Protein AF-G2G3V0-F1 (afdb_monomer_lite)

Radius of gyration: 20.92 Å; chains: 1; bounding box: 56×40×57 Å

Organism: NCBI:txid700597

Foldseek 3Di:
DDPPPPLPPDDDAFAKWWKFKAFPDDPDDDDDPDATAIEIETDHPPDDDDDDPRTLDIWMETEAPDDDPPPVRVVVSLVRLLATQEYEYEDDDPDDFVVVQLCSVASSQHDHHQKYWYQDDQFKIWMWGWDQFPPRRTALKTKIKMKGWPDGNPPNSCPRVQVSSSQSVVVVVVCVVPVDPLPPQDDPPDPDPVVSVVSNVVSVVSVVVVVVPDDRPPDDHDDDDQWYWYAYPNDIIIMGIGPIDIDGRDRPDPDPPPPD

Structure (mmCIF, N/CA/C/O backbone):
data_AF-G2G3V0-F1
#
_entry.id   AF-G2G3V0-F1
#
loop_
_atom_site.group_PDB
_atom_site.id
_atom_site.type_symbol
_atom_site.label_atom_id
_atom_site.label_alt_id
_atom_site.label_comp_id
_atom_site.label_asym_id
_atom_site.label_entity_id
_atom_site.label_seq_id
_atom_site.pdbx_PDB_ins_code
_atom_site.Cartn_x
_atom_site.Cartn_y
_atom_site.Cartn_z
_atom_site.occupancy
_atom_site.B_iso_or_equiv
_atom_site.auth_seq_id
_atom_site.auth_comp_id
_atom_site.auth_asym_id
_atom_site.auth_atom_id
_atom_site.pdbx_PDB_model_num
ATOM 1 N N . MET A 1 1 ? -26.927 2.015 21.322 1.00 32.34 1 MET A N 1
ATOM 2 C CA . MET A 1 1 ? -25.581 1.609 20.869 1.00 32.34 1 MET A CA 1
ATOM 3 C C . MET A 1 1 ? -25.216 2.503 19.703 1.00 32.34 1 MET A C 1
ATOM 5 O O . MET A 1 1 ? -25.631 2.244 18.586 1.00 32.34 1 MET A O 1
ATOM 9 N N . GLN A 1 2 ? -24.560 3.618 20.008 1.00 29.58 2 GLN A N 1
ATOM 10 C CA . GLN A 1 2 ? -23.976 4.547 19.048 1.00 29.58 2 GLN A CA 1
ATOM 11 C C . GLN A 1 2 ? -22.465 4.417 19.231 1.00 29.58 2 GLN A C 1
ATOM 13 O O . GLN A 1 2 ? -21.949 4.790 20.279 1.00 29.58 2 GLN A O 1
ATOM 18 N N . LEU A 1 3 ? -21.793 3.821 18.252 1.00 29.11 3 LEU A N 1
ATOM 19 C CA . LEU A 1 3 ? -20.331 3.729 18.167 1.00 29.11 3 LEU A CA 1
ATOM 20 C C . LEU A 1 3 ? -19.850 4.086 16.745 1.00 29.11 3 LEU A C 1
ATOM 22 O O . LEU A 1 3 ? -18.745 3.741 16.356 1.00 29.11 3 LEU A O 1
ATOM 26 N N . GLU A 1 4 ? -20.677 4.795 15.968 1.00 31.27 4 GLU A N 1
ATOM 27 C CA . GLU A 1 4 ? -20.418 5.115 14.552 1.00 31.27 4 GLU A CA 1
ATOM 28 C C . GLU A 1 4 ? -19.947 6.559 14.293 1.00 31.27 4 GLU A C 1
ATOM 30 O O . GLU A 1 4 ? -19.892 6.975 13.141 1.00 31.27 4 GLU A O 1
ATOM 35 N N . GLN A 1 5 ? -19.611 7.366 15.309 1.00 34.66 5 GLN A N 1
ATOM 36 C CA . GLN A 1 5 ? -19.412 8.812 15.077 1.00 34.66 5 GLN A CA 1
ATOM 37 C C . GLN A 1 5 ? -18.167 9.486 15.663 1.00 34.66 5 GLN A C 1
ATOM 39 O O . GLN A 1 5 ? -18.088 10.710 15.603 1.00 34.66 5 GLN A O 1
ATOM 44 N N . GLN A 1 6 ? -17.164 8.766 16.175 1.00 30.66 6 GLN A N 1
ATOM 45 C CA . GLN A 1 6 ? -15.986 9.439 16.755 1.00 30.66 6 GLN A CA 1
ATOM 46 C C . GLN A 1 6 ? -14.633 8.801 16.418 1.00 30.66 6 GLN A C 1
ATOM 48 O O . GLN A 1 6 ? -13.837 8.527 17.304 1.00 30.66 6 GLN A O 1
ATOM 53 N N . SER A 1 7 ? -14.327 8.680 15.127 1.00 36.22 7 SER A N 1
ATOM 54 C CA . SER A 1 7 ? -12.948 8.841 14.641 1.00 36.22 7 SER A CA 1
ATOM 55 C C . SER A 1 7 ? -12.961 9.843 13.482 1.00 36.22 7 SER A C 1
ATOM 57 O O . SER A 1 7 ? -13.327 9.561 12.342 1.00 36.22 7 SER A O 1
ATOM 59 N N . GLY A 1 8 ? -12.712 11.104 13.834 1.00 37.19 8 GLY A N 1
ATOM 60 C CA . GLY A 1 8 ? -12.742 12.235 12.913 1.00 37.19 8 GLY A CA 1
ATOM 61 C C . GLY A 1 8 ? -11.584 12.186 11.915 1.00 37.19 8 GLY A C 1
ATOM 62 O O . GLY A 1 8 ? -10.471 11.835 12.286 1.00 37.19 8 GLY A O 1
ATOM 63 N N . ARG A 1 9 ? -11.870 12.629 10.679 1.00 49.06 9 ARG A N 1
ATOM 64 C CA . ARG A 1 9 ? -11.033 12.674 9.449 1.00 49.06 9 ARG A CA 1
ATOM 65 C C . ARG A 1 9 ? -11.172 11.502 8.473 1.00 49.06 9 ARG A C 1
ATOM 67 O O . ARG A 1 9 ? -10.426 11.418 7.504 1.00 49.06 9 ARG A O 1
ATOM 74 N N . LEU A 1 10 ? -12.170 10.646 8.660 1.00 46.47 10 LEU A N 1
ATOM 75 C CA . LEU A 1 10 ? -12.417 9.527 7.757 1.00 46.47 10 LEU A CA 1
ATOM 76 C C . LEU A 1 10 ? -13.130 9.968 6.473 1.00 46.47 10 LEU A C 1
ATOM 78 O O . LEU A 1 10 ? -14.211 10.553 6.511 1.00 46.47 10 LEU A O 1
ATOM 82 N N . TRP A 1 11 ? -12.509 9.636 5.343 1.00 53.09 11 TRP A N 1
ATOM 83 C CA . TRP A 1 11 ? -13.065 9.575 3.994 1.00 53.09 11 TRP A CA 1
ATOM 84 C C . TRP A 1 11 ? -14.559 9.205 4.010 1.00 53.09 11 TRP A C 1
ATOM 86 O O . TRP A 1 11 ? -14.928 8.049 4.224 1.00 53.09 11 TRP A O 1
ATOM 96 N N . GLY A 1 12 ? -15.421 10.206 3.822 1.00 40.22 12 GLY A N 1
ATOM 97 C CA . GLY A 1 12 ? -16.856 10.027 3.635 1.00 40.22 12 GLY A CA 1
ATOM 98 C C . GLY A 1 12 ? -17.163 9.823 2.152 1.00 40.22 12 GLY A C 1
ATOM 99 O O . GLY A 1 12 ? -17.009 10.748 1.361 1.00 40.22 12 GLY A O 1
ATOM 100 N N . GLY A 1 13 ? -17.618 8.626 1.777 1.00 48.59 13 GLY A N 1
ATOM 101 C CA . GLY A 1 13 ? -17.910 8.244 0.388 1.00 48.59 13 GLY A CA 1
ATOM 102 C C . GLY A 1 13 ? -16.741 7.534 -0.304 1.00 48.59 13 GLY A C 1
ATOM 103 O O . GLY A 1 13 ? -15.605 7.626 0.148 1.00 48.59 13 GLY A O 1
ATOM 104 N N . GLY A 1 14 ? -17.017 6.799 -1.387 1.00 53.88 14 GLY A N 1
ATOM 105 C CA . GLY A 1 14 ? -16.006 6.093 -2.189 1.00 53.88 14 GLY A CA 1
ATOM 106 C C . GLY A 1 14 ? -15.068 7.062 -2.909 1.00 53.88 14 GLY A C 1
ATOM 107 O O . GLY A 1 14 ? -15.214 7.298 -4.107 1.00 53.88 14 GLY A O 1
ATOM 108 N N . VAL A 1 15 ? -14.172 7.695 -2.159 1.00 67.81 15 VAL A N 1
ATOM 109 C CA . VAL A 1 15 ? -13.323 8.784 -2.632 1.00 67.81 15 VAL A CA 1
ATOM 110 C C . VAL A 1 15 ? -11.946 8.208 -2.987 1.00 67.81 15 VAL A C 1
ATOM 112 O O . VAL A 1 15 ? -11.407 7.336 -2.301 1.00 67.81 15 VAL A O 1
ATOM 115 N N . ALA A 1 16 ? -11.388 8.693 -4.095 1.00 72.25 16 ALA A N 1
ATOM 116 C CA . ALA A 1 16 ? -10.001 8.472 -4.482 1.00 72.25 16 ALA A CA 1
ATOM 117 C C . ALA A 1 16 ? -9.149 9.663 -4.031 1.00 72.25 16 ALA A C 1
ATOM 119 O O . ALA A 1 16 ? -9.563 10.809 -4.180 1.00 72.25 16 ALA A O 1
ATOM 120 N N . ALA A 1 17 ? -7.976 9.386 -3.475 1.00 76.81 17 ALA A N 1
ATOM 121 C CA . ALA A 1 17 ? -6.967 10.368 -3.109 1.00 76.81 17 ALA A CA 1
ATOM 122 C C . ALA A 1 17 ? -5.829 10.304 -4.103 1.00 76.81 17 ALA A C 1
ATOM 124 O O . ALA A 1 17 ? -5.405 9.205 -4.467 1.00 76.81 17 ALA A O 1
ATOM 125 N N . ARG A 1 18 ? -5.227 11.448 -4.410 1.00 78.75 18 ARG A N 1
ATOM 126 C CA . ARG A 1 18 ? -3.811 11.418 -4.752 1.00 78.75 18 ARG A CA 1
ATOM 127 C C . ARG A 1 18 ? -2.989 11.455 -3.473 1.00 78.75 18 ARG A C 1
ATOM 129 O O . ARG A 1 18 ? -3.250 12.273 -2.594 1.00 78.75 18 ARG A O 1
ATOM 136 N N . ILE A 1 19 ? -2.019 10.555 -3.385 1.00 82.62 19 ILE A N 1
ATOM 137 C CA . ILE A 1 19 ? -1.048 10.492 -2.306 1.00 82.62 19 ILE A CA 1
ATOM 138 C C . ILE A 1 19 ? 0.318 10.863 -2.863 1.00 82.62 19 ILE A C 1
ATOM 140 O O . ILE A 1 19 ? 0.828 10.221 -3.786 1.00 82.62 19 ILE A O 1
ATOM 144 N N . ASP A 1 20 ? 0.898 11.886 -2.254 1.00 83.44 20 ASP A N 1
ATOM 145 C CA . ASP A 1 20 ? 2.242 12.354 -2.535 1.00 83.44 20 ASP A CA 1
ATOM 146 C C . ASP A 1 20 ? 3.149 11.829 -1.411 1.00 83.44 20 ASP A C 1
ATOM 148 O O . ASP A 1 20 ? 2.898 12.076 -0.228 1.00 83.44 20 ASP A O 1
ATOM 152 N N . ALA A 1 21 ? 4.169 11.045 -1.771 1.00 85.19 21 ALA A N 1
ATOM 153 C CA . ALA A 1 21 ? 5.081 10.420 -0.815 1.00 85.19 21 ALA A CA 1
ATOM 154 C C . ALA A 1 21 ? 6.462 11.085 -0.831 1.00 85.19 21 ALA A C 1
ATOM 156 O O . ALA A 1 21 ? 7.115 11.174 -1.876 1.00 85.19 21 ALA A O 1
ATOM 157 N N . ARG A 1 22 ? 6.938 11.486 0.351 1.00 85.44 22 ARG A N 1
ATOM 158 C CA . ARG A 1 22 ? 8.284 12.037 0.567 1.00 85.44 22 ARG A CA 1
ATOM 159 C C . ARG A 1 22 ? 9.022 11.237 1.633 1.00 85.44 22 ARG A C 1
ATOM 161 O O . ARG A 1 22 ? 8.441 10.905 2.663 1.00 85.44 22 ARG A O 1
ATOM 168 N N . ILE A 1 23 ? 10.307 10.961 1.420 1.00 82.12 23 ILE A N 1
ATOM 169 C CA . ILE A 1 23 ? 11.170 10.414 2.473 1.00 82.12 23 ILE A CA 1
ATOM 170 C C . ILE A 1 23 ? 11.633 11.573 3.342 1.00 82.12 23 ILE A C 1
ATOM 172 O O . ILE A 1 23 ? 12.235 12.525 2.852 1.00 82.12 23 ILE A O 1
ATOM 176 N N . THR A 1 24 ? 11.351 11.495 4.638 1.00 75.81 24 THR A N 1
ATOM 177 C CA . THR A 1 24 ? 11.781 12.506 5.617 1.00 75.81 24 THR A CA 1
ATOM 178 C C . THR A 1 24 ? 13.048 12.103 6.361 1.00 75.81 24 THR A C 1
ATOM 180 O O . THR A 1 24 ? 13.682 12.940 6.995 1.00 75.81 24 THR A O 1
ATOM 183 N N . ALA A 1 25 ? 13.418 10.826 6.290 1.00 69.12 25 ALA A N 1
ATOM 184 C CA . ALA A 1 25 ? 14.690 10.302 6.763 1.00 69.12 25 ALA A CA 1
ATOM 185 C C . ALA A 1 25 ? 15.102 9.141 5.849 1.00 69.12 25 ALA A C 1
ATOM 187 O O . ALA A 1 25 ? 14.470 8.081 5.876 1.00 69.12 25 ALA A O 1
ATOM 188 N N . ASP A 1 26 ? 16.117 9.368 5.008 1.00 64.81 26 ASP A N 1
ATOM 189 C CA . ASP A 1 26 ? 16.767 8.302 4.242 1.00 64.81 26 ASP A CA 1
ATOM 190 C C . ASP A 1 26 ? 17.839 7.674 5.144 1.00 64.81 26 ASP A C 1
ATOM 192 O O . ASP A 1 26 ? 18.684 8.410 5.663 1.00 64.81 26 ASP A O 1
ATOM 196 N N . PRO A 1 27 ? 17.829 6.350 5.365 1.00 58.00 27 PRO A N 1
ATOM 197 C CA . PRO A 1 27 ? 18.854 5.669 6.157 1.00 58.00 27 PRO A CA 1
ATOM 198 C C . PRO A 1 27 ? 20.290 5.793 5.599 1.00 58.00 27 PRO A C 1
ATOM 200 O O . PRO A 1 27 ? 21.234 5.380 6.269 1.00 58.00 27 PRO A O 1
ATOM 203 N N . GLY A 1 28 ? 20.496 6.373 4.411 1.00 57.97 28 GLY A N 1
ATOM 204 C CA . GLY A 1 28 ? 21.828 6.569 3.834 1.00 57.97 28 GLY A CA 1
ATOM 205 C C . GLY A 1 28 ? 22.404 5.290 3.213 1.00 57.97 28 GLY A C 1
ATOM 206 O O . GLY A 1 28 ? 21.663 4.397 2.778 1.00 57.97 28 GLY A O 1
ATOM 207 N N . ASP A 1 29 ? 23.733 5.219 3.079 1.00 44.69 29 ASP A N 1
ATOM 208 C CA . ASP A 1 29 ? 24.416 4.078 2.462 1.00 44.69 29 ASP A CA 1
ATOM 209 C C . ASP A 1 29 ? 24.619 2.897 3.431 1.00 44.69 29 ASP A C 1
ATOM 211 O O . ASP A 1 29 ? 25.288 2.989 4.454 1.00 44.69 29 ASP A O 1
ATOM 215 N N . ALA A 1 30 ? 24.024 1.774 3.021 1.00 42.78 30 ALA A N 1
ATOM 216 C CA . ALA A 1 30 ? 24.383 0.362 3.194 1.00 42.78 30 ALA A CA 1
ATOM 217 C C . ALA A 1 30 ? 24.645 -0.273 4.578 1.00 42.78 30 ALA A C 1
ATOM 219 O O . ALA A 1 30 ? 24.584 -1.498 4.623 1.00 42.78 30 ALA A O 1
ATOM 220 N N . GLU A 1 31 ? 24.872 0.448 5.678 1.00 39.72 31 GLU A N 1
ATOM 221 C CA . GLU A 1 31 ? 25.226 -0.212 6.958 1.00 39.72 31 GLU A CA 1
ATOM 222 C C . GLU A 1 31 ? 24.163 -0.161 8.057 1.00 39.72 31 GLU A C 1
ATOM 224 O O . GLU A 1 31 ? 24.264 -0.904 9.031 1.00 39.72 31 GLU A O 1
ATOM 229 N N . THR A 1 32 ? 23.106 0.641 7.907 1.00 41.44 32 THR A N 1
ATOM 230 C CA . THR A 1 32 ? 21.970 0.570 8.833 1.00 41.44 32 THR A CA 1
ATOM 231 C C . THR A 1 32 ? 20.774 -0.077 8.148 1.00 41.44 32 THR A C 1
ATOM 233 O O . THR A 1 32 ? 20.263 0.421 7.149 1.00 41.44 32 THR A O 1
ATOM 236 N N . GLU A 1 33 ? 20.301 -1.190 8.709 1.00 50.38 33 GLU A N 1
ATOM 237 C CA . GLU A 1 33 ? 19.050 -1.890 8.357 1.00 50.38 33 GLU A CA 1
ATOM 238 C C . GLU A 1 33 ? 17.784 -1.048 8.643 1.00 50.38 33 GLU A C 1
ATOM 240 O O . GLU A 1 33 ? 16.679 -1.569 8.784 1.00 50.38 33 GLU A O 1
ATOM 245 N N . SER A 1 34 ? 17.926 0.269 8.771 1.00 59.91 34 SER A N 1
ATOM 246 C CA . SER A 1 34 ? 16.846 1.175 9.125 1.00 59.91 34 SER A CA 1
ATOM 247 C C . SER A 1 34 ? 15.936 1.376 7.917 1.00 59.91 34 SER A C 1
ATOM 249 O O . SER A 1 34 ? 16.383 1.790 6.850 1.00 59.91 34 SER A O 1
ATOM 251 N N . ALA A 1 35 ? 14.645 1.093 8.067 1.00 71.50 35 ALA A N 1
ATOM 252 C CA . ALA A 1 35 ? 13.664 1.364 7.024 1.00 71.50 35 ALA A CA 1
ATOM 253 C C . ALA A 1 35 ? 13.455 2.884 6.831 1.00 71.50 35 ALA A C 1
ATOM 255 O O . ALA A 1 35 ? 13.553 3.641 7.802 1.00 71.50 35 ALA A O 1
ATOM 256 N N . PRO A 1 36 ? 13.151 3.355 5.605 1.00 81.88 36 PRO A N 1
ATOM 257 C CA . PRO A 1 36 ? 12.831 4.762 5.365 1.00 81.88 36 PRO A CA 1
ATOM 258 C C . PRO A 1 36 ? 11.562 5.201 6.110 1.00 81.88 36 PRO A C 1
ATOM 260 O O . PRO A 1 36 ? 10.615 4.427 6.270 1.00 81.88 36 PRO A O 1
ATOM 263 N N . VAL A 1 37 ? 11.529 6.476 6.508 1.00 84.69 37 VAL A N 1
ATOM 264 C CA . VAL A 1 37 ? 10.324 7.130 7.047 1.00 84.69 37 VAL A CA 1
ATOM 265 C C . VAL A 1 37 ? 9.636 7.903 5.929 1.00 84.69 37 VAL A C 1
ATOM 267 O O . VAL A 1 37 ? 10.269 8.747 5.288 1.00 84.69 37 VAL A O 1
ATOM 270 N N . PHE A 1 38 ? 8.345 7.642 5.720 1.00 87.06 38 PHE A N 1
ATOM 271 C CA . PHE A 1 38 ? 7.561 8.283 4.667 1.00 87.06 38 PHE A CA 1
ATOM 272 C C . PHE A 1 38 ? 6.566 9.280 5.244 1.00 87.06 38 PHE A C 1
ATOM 274 O O . PHE A 1 38 ? 5.730 8.927 6.071 1.00 87.06 38 PHE A O 1
ATOM 281 N N . HIS A 1 39 ? 6.605 10.511 4.748 1.00 88.69 39 HIS A N 1
ATOM 282 C CA . HIS A 1 39 ? 5.513 11.461 4.888 1.00 88.69 39 HIS A CA 1
ATOM 283 C C . HIS A 1 39 ? 4.576 11.311 3.694 1.00 88.69 39 HIS A C 1
ATOM 285 O O . HIS A 1 39 ? 5.002 11.486 2.549 1.00 88.69 39 HIS A O 1
ATOM 291 N N . LEU A 1 40 ? 3.320 10.968 3.973 1.00 88.06 40 LEU A N 1
ATOM 292 C CA . LEU A 1 40 ? 2.264 10.892 2.972 1.00 88.06 40 LEU A CA 1
ATOM 293 C C . LEU A 1 40 ? 1.366 12.118 3.104 1.00 88.06 40 LEU A C 1
ATOM 295 O O . LEU A 1 40 ? 0.883 12.439 4.188 1.00 88.06 40 LEU A O 1
ATOM 299 N N . SER A 1 41 ? 1.162 12.814 1.992 1.00 83.31 41 SER A N 1
ATOM 300 C CA . SER A 1 41 ? 0.261 13.961 1.893 1.00 83.31 41 SER A CA 1
ATOM 301 C C . SER A 1 41 ? -0.909 13.620 0.977 1.00 83.31 41 SER A C 1
ATOM 303 O O . SER A 1 41 ? -0.720 13.063 -0.106 1.00 83.31 41 SER A O 1
ATOM 305 N N . ARG A 1 42 ? -2.129 13.924 1.430 1.00 82.69 42 ARG A N 1
ATOM 306 C CA . ARG A 1 42 ? -3.367 13.674 0.684 1.00 82.69 42 ARG A CA 1
ATOM 307 C C . ARG A 1 42 ? -3.744 14.892 -0.154 1.00 82.69 42 ARG A C 1
ATOM 309 O O . ARG A 1 42 ? -3.734 16.018 0.339 1.00 82.69 42 ARG A O 1
ATOM 316 N N . HIS A 1 43 ? -4.167 14.649 -1.388 1.00 77.06 43 HIS A N 1
ATOM 317 C CA . HIS A 1 43 ? -4.619 15.678 -2.317 1.00 77.06 43 HIS A CA 1
ATOM 318 C C . HIS A 1 43 ? -5.888 15.241 -3.055 1.00 77.06 43 HIS A C 1
ATOM 320 O O . HIS A 1 43 ? -6.168 14.045 -3.197 1.00 77.06 43 HIS A O 1
ATOM 326 N N . ASP A 1 44 ? -6.639 16.229 -3.546 1.00 71.19 44 ASP A N 1
ATOM 327 C CA . ASP A 1 44 ? -7.721 16.004 -4.505 1.00 71.19 44 ASP A CA 1
ATOM 328 C C . ASP A 1 44 ? -7.146 15.289 -5.750 1.00 71.19 44 ASP A C 1
ATOM 330 O O . ASP A 1 44 ? -6.055 15.654 -6.204 1.00 71.19 44 ASP A O 1
ATOM 334 N N . PRO A 1 45 ? -7.823 14.259 -6.295 1.00 65.44 45 PRO A N 1
ATOM 335 C CA . PRO A 1 45 ? -7.397 13.574 -7.515 1.00 65.44 45 PRO A CA 1
ATOM 336 C C . PRO A 1 45 ? -7.355 14.476 -8.764 1.00 65.44 45 PRO A C 1
ATOM 338 O O . PRO A 1 45 ? -6.838 14.043 -9.796 1.00 65.44 45 PRO A O 1
ATOM 341 N N . ALA A 1 46 ? -7.869 15.709 -8.704 1.00 66.19 46 ALA A N 1
ATOM 342 C CA . ALA A 1 46 ? -7.662 16.719 -9.739 1.00 66.19 46 ALA A CA 1
ATOM 343 C C . ALA A 1 46 ? -6.157 16.969 -10.029 1.00 66.19 46 ALA A C 1
ATOM 345 O O . ALA A 1 46 ? -5.304 16.830 -9.145 1.00 66.19 46 ALA A O 1
ATOM 346 N N . PRO A 1 47 ? -5.789 17.339 -11.272 1.00 56.03 47 PRO A N 1
ATOM 347 C CA . PRO A 1 47 ? -4.389 17.538 -11.637 1.00 56.03 47 PRO A CA 1
ATOM 348 C C . PRO A 1 47 ? -3.767 18.674 -10.809 1.00 56.03 47 PRO A C 1
ATOM 350 O O . PRO A 1 47 ? -4.290 19.788 -10.787 1.00 56.03 47 PRO A O 1
ATOM 353 N N . ALA A 1 48 ? -2.653 18.390 -10.126 1.00 54.22 48 ALA A N 1
ATOM 354 C CA . ALA A 1 48 ? -1.837 19.424 -9.488 1.00 54.22 48 ALA A CA 1
ATOM 355 C C . ALA A 1 48 ? -0.817 20.014 -10.473 1.00 54.22 48 ALA A C 1
ATOM 357 O O . ALA A 1 48 ? -0.592 19.428 -11.537 1.00 54.22 48 ALA A O 1
ATOM 358 N N . PRO A 1 49 ? -0.213 21.165 -10.120 1.00 54.06 49 PRO A N 1
ATOM 359 C CA . PRO A 1 49 ? 0.867 21.771 -10.888 1.00 54.06 49 PRO A CA 1
ATOM 360 C C . PRO A 1 49 ? 2.117 20.877 -10.917 1.00 54.06 49 PRO A C 1
ATOM 362 O O . PRO A 1 49 ? 2.147 19.835 -10.265 1.00 54.06 49 PRO A O 1
ATOM 365 N N . ASP A 1 50 ? 3.115 21.318 -11.686 1.00 47.44 50 ASP A N 1
ATOM 366 C CA . ASP A 1 50 ? 4.348 20.611 -12.057 1.00 47.44 50 ASP A CA 1
ATOM 367 C C . ASP A 1 50 ? 4.984 19.710 -10.975 1.00 47.44 50 ASP A C 1
ATOM 369 O O . ASP A 1 50 ? 4.938 20.025 -9.782 1.00 47.44 50 ASP A O 1
ATOM 373 N N . PRO A 1 51 ? 5.621 18.598 -11.395 1.00 52.47 51 PRO A N 1
ATOM 374 C CA . PRO A 1 51 ? 6.266 17.656 -10.488 1.00 52.47 51 PRO A CA 1
ATOM 375 C C . PRO A 1 51 ? 7.342 18.341 -9.634 1.00 52.47 51 PRO A C 1
ATOM 377 O O . PRO A 1 51 ? 8.217 19.033 -10.145 1.00 52.47 51 PRO A O 1
ATOM 380 N N . ASP A 1 52 ? 7.274 18.119 -8.324 1.00 57.62 52 ASP A N 1
ATOM 381 C CA . ASP A 1 52 ? 8.290 18.522 -7.351 1.00 57.62 52 ASP A CA 1
ATOM 382 C C . ASP A 1 52 ? 9.394 17.455 -7.296 1.00 57.62 52 ASP A C 1
ATOM 384 O O . ASP A 1 52 ? 9.116 16.279 -7.053 1.00 57.62 52 ASP A O 1
ATOM 388 N N . ASP A 1 53 ? 10.646 17.872 -7.498 1.00 52.66 53 ASP A N 1
ATOM 389 C CA . ASP A 1 53 ? 11.835 17.008 -7.544 1.00 52.66 53 ASP A CA 1
ATOM 390 C C . ASP A 1 53 ? 12.085 16.218 -6.242 1.00 52.66 53 ASP A C 1
ATOM 392 O O . ASP A 1 53 ? 12.859 15.261 -6.226 1.00 52.66 53 ASP A O 1
ATOM 396 N N . THR A 1 54 ? 11.435 16.594 -5.135 1.00 55.31 54 THR A N 1
ATOM 397 C CA . THR A 1 54 ? 11.516 15.886 -3.846 1.00 55.31 54 THR A CA 1
ATOM 398 C C . THR A 1 54 ? 10.461 14.787 -3.672 1.00 55.31 54 THR A C 1
ATOM 400 O O . THR A 1 54 ? 10.490 14.049 -2.680 1.00 55.31 54 THR A O 1
ATOM 403 N N . LEU A 1 55 ? 9.521 14.652 -4.614 1.00 61.66 55 LEU A N 1
ATOM 404 C CA . LEU A 1 55 ? 8.493 13.615 -4.593 1.00 61.66 55 LEU A CA 1
ATOM 405 C C . LEU A 1 55 ? 9.052 12.292 -5.108 1.00 61.66 55 LEU A C 1
ATOM 407 O O . LEU A 1 55 ? 9.481 12.167 -6.252 1.00 61.66 55 LEU A O 1
ATOM 411 N N . LEU A 1 56 ? 8.978 11.254 -4.278 1.00 59.09 56 LEU A N 1
ATOM 412 C CA . LEU A 1 56 ? 9.422 9.921 -4.686 1.00 59.09 56 LEU A CA 1
ATOM 413 C C . LEU A 1 56 ? 8.442 9.282 -5.648 1.00 59.09 56 LEU A C 1
ATOM 415 O O . LEU A 1 56 ? 8.841 8.536 -6.545 1.00 59.09 56 LEU A O 1
ATOM 419 N N . THR A 1 57 ? 7.149 9.491 -5.402 1.00 63.22 57 THR A N 1
ATOM 420 C CA . THR A 1 57 ? 6.063 8.907 -6.183 1.00 63.22 57 THR A CA 1
ATOM 421 C C . THR A 1 57 ? 4.763 9.655 -5.899 1.00 63.22 57 THR A C 1
ATOM 423 O O . THR A 1 57 ? 4.426 9.904 -4.741 1.00 63.22 57 THR A O 1
ATOM 426 N N . MET A 1 58 ? 4.024 9.959 -6.963 1.00 59.72 58 MET A N 1
ATOM 427 C CA . MET A 1 58 ? 2.604 10.290 -6.905 1.00 59.72 58 MET A CA 1
ATOM 428 C C . MET A 1 58 ? 1.827 9.029 -7.259 1.00 59.72 58 MET A C 1
ATOM 430 O O . MET A 1 58 ? 2.095 8.407 -8.290 1.00 59.72 58 MET A O 1
ATOM 434 N N . PHE A 1 59 ? 0.870 8.641 -6.430 1.00 72.06 59 PHE A N 1
ATOM 435 C CA . PHE A 1 59 ? -0.017 7.537 -6.770 1.00 72.06 59 PHE A CA 1
ATOM 436 C C . PHE A 1 59 ? -1.424 7.788 -6.259 1.00 72.06 59 PHE A C 1
ATOM 438 O O . PHE A 1 59 ? -1.649 8.535 -5.309 1.00 72.06 59 PHE A O 1
ATOM 445 N N . LEU A 1 60 ? -2.390 7.166 -6.923 1.00 65.12 60 LEU A N 1
ATOM 446 C CA . LEU A 1 60 ? -3.780 7.231 -6.505 1.00 65.12 60 LEU A CA 1
ATOM 447 C C . LEU A 1 60 ? -4.054 6.113 -5.497 1.00 65.12 60 LEU A C 1
ATOM 449 O O . LEU A 1 60 ? -3.578 4.989 -5.675 1.00 65.12 60 LEU A O 1
ATOM 453 N N . THR A 1 61 ? -4.777 6.454 -4.430 1.00 74.88 61 THR A N 1
ATOM 454 C CA . THR A 1 61 ? -5.344 5.515 -3.457 1.00 74.88 61 THR A CA 1
ATOM 455 C C . THR A 1 61 ? -6.859 5.594 -3.522 1.00 74.88 61 THR A C 1
ATOM 457 O O . THR A 1 61 ? -7.427 6.649 -3.260 1.00 74.88 61 THR A O 1
ATOM 460 N N . ALA A 1 62 ? -7.523 4.493 -3.865 1.00 73.69 62 ALA A N 1
ATOM 461 C CA . ALA A 1 62 ? -8.983 4.404 -3.857 1.00 73.69 62 ALA A CA 1
ATOM 462 C C . ALA A 1 62 ? -9.469 3.686 -2.592 1.00 73.69 62 ALA A C 1
ATOM 464 O O . ALA A 1 62 ? -8.920 2.638 -2.251 1.00 73.69 62 ALA A O 1
ATOM 465 N N . VAL A 1 63 ? -10.496 4.226 -1.922 1.00 77.81 63 VAL A N 1
ATOM 466 C CA . VAL A 1 63 ? -11.092 3.626 -0.716 1.00 77.81 63 VAL A CA 1
ATOM 467 C C . VAL A 1 63 ? -12.548 3.211 -0.969 1.00 77.81 63 VAL A C 1
ATOM 469 O O . VAL A 1 63 ? -13.372 4.057 -1.314 1.00 77.81 63 VAL A O 1
ATOM 472 N N . ASP A 1 64 ? -12.896 1.932 -0.774 1.00 73.31 64 ASP A N 1
ATOM 473 C CA . ASP A 1 64 ? -14.307 1.489 -0.740 1.00 73.31 64 ASP A CA 1
ATOM 474 C C . ASP A 1 64 ? -14.887 1.699 0.666 1.00 73.31 64 ASP A C 1
ATOM 476 O O . ASP A 1 64 ? -14.416 1.111 1.644 1.00 73.31 64 ASP A O 1
ATOM 480 N N . THR A 1 65 ? -15.924 2.532 0.775 1.00 62.25 65 THR A N 1
ATOM 481 C CA . THR A 1 65 ? -16.548 2.881 2.057 1.00 62.25 65 THR A CA 1
ATOM 482 C C . THR A 1 65 ? -17.657 1.939 2.515 1.00 62.25 65 THR A C 1
ATOM 484 O O . THR A 1 65 ? -18.089 2.072 3.654 1.00 62.25 65 THR A O 1
ATOM 487 N N . GLY A 1 66 ? -18.101 0.982 1.693 1.00 56.62 66 GLY A N 1
ATOM 488 C CA . GLY A 1 66 ? -19.165 0.039 2.067 1.00 56.62 66 GLY A CA 1
ATOM 489 C C . GLY A 1 66 ? -20.564 0.669 2.252 1.00 56.62 66 GLY A C 1
ATOM 490 O O . GLY A 1 66 ? -20.709 1.869 2.445 1.00 56.62 66 GLY A O 1
ATOM 491 N N . THR A 1 67 ? -21.594 -0.175 2.102 1.00 51.25 67 THR A N 1
ATOM 492 C CA . THR A 1 67 ? -23.068 0.043 2.193 1.00 51.25 67 THR A CA 1
ATOM 493 C C . THR A 1 67 ? -23.771 1.054 1.279 1.00 51.25 67 THR A C 1
ATOM 495 O O . THR A 1 67 ? -24.998 1.131 1.327 1.00 51.25 67 THR A O 1
ATOM 498 N N . SER A 1 68 ? -23.098 1.765 0.373 1.00 51.09 68 SER A N 1
ATOM 499 C CA . SER A 1 68 ? -23.847 2.590 -0.586 1.00 51.09 68 SER A CA 1
ATOM 500 C C . SER A 1 68 ? -24.564 1.699 -1.613 1.00 51.09 68 SER A C 1
ATOM 502 O O . SER A 1 68 ? -23.934 1.219 -2.547 1.00 51.09 68 SER A O 1
ATOM 504 N N . GLU A 1 69 ? -25.890 1.543 -1.510 1.00 54.84 69 GLU A N 1
ATOM 505 C CA . GLU A 1 69 ? -26.756 0.992 -2.584 1.00 54.84 69 GLU A CA 1
ATOM 506 C C . GLU A 1 69 ? -26.661 1.790 -3.906 1.00 54.84 69 GLU A C 1
ATOM 508 O O . GLU A 1 69 ? -27.205 1.414 -4.946 1.00 54.84 69 GLU A O 1
ATOM 513 N N . ASP A 1 70 ? -25.945 2.911 -3.873 1.00 65.56 70 ASP A N 1
ATOM 514 C CA . ASP A 1 70 ? -25.656 3.766 -5.007 1.00 65.56 70 ASP A CA 1
ATOM 515 C C . ASP A 1 70 ? -24.652 3.099 -5.956 1.00 65.56 70 ASP A C 1
ATOM 517 O O . ASP A 1 70 ? -23.430 3.219 -5.810 1.00 65.56 70 ASP A O 1
ATOM 521 N N . ARG A 1 71 ? -25.193 2.444 -6.989 1.00 68.31 71 ARG A N 1
ATOM 522 C CA . ARG A 1 71 ? -24.427 1.882 -8.114 1.00 68.31 71 ARG A CA 1
ATOM 523 C C . ARG A 1 71 ? -23.429 2.878 -8.713 1.00 68.31 71 ARG A C 1
ATOM 525 O O . ARG A 1 71 ? -22.398 2.457 -9.230 1.00 68.31 71 ARG A O 1
ATOM 532 N N . SER A 1 72 ? -23.699 4.184 -8.644 1.00 67.19 72 SER A N 1
ATOM 533 C CA . SER A 1 72 ? -22.813 5.224 -9.181 1.00 67.19 72 SER A CA 1
ATOM 534 C C . SER A 1 72 ? -21.511 5.326 -8.388 1.00 67.19 72 SER A C 1
ATOM 536 O O . SER A 1 72 ? -20.451 5.522 -8.982 1.00 67.19 72 SER A O 1
ATOM 538 N N . ARG A 1 73 ? -21.571 5.153 -7.060 1.00 65.31 73 ARG A N 1
ATOM 539 C CA . ARG A 1 73 ? -20.395 5.144 -6.177 1.00 65.31 73 ARG A CA 1
ATOM 540 C C . ARG A 1 73 ? -19.587 3.865 -6.324 1.00 65.31 73 ARG A C 1
ATOM 542 O O . ARG A 1 73 ? -18.367 3.949 -6.398 1.00 65.31 73 ARG A O 1
ATOM 549 N N . THR A 1 74 ? -20.246 2.712 -6.447 1.00 69.25 74 THR A N 1
ATOM 550 C CA . THR A 1 74 ? -19.566 1.444 -6.758 1.00 69.25 74 THR A CA 1
ATOM 551 C C . THR A 1 74 ? -18.828 1.536 -8.094 1.00 69.25 74 THR A C 1
ATOM 553 O O . THR A 1 74 ? -17.632 1.277 -8.144 1.00 69.25 74 THR A O 1
ATOM 556 N N . ALA A 1 75 ? -19.489 2.029 -9.146 1.00 72.69 75 ALA A N 1
ATOM 557 C CA . ALA A 1 75 ? -18.858 2.219 -10.452 1.00 72.69 75 ALA A CA 1
ATOM 558 C C . ALA A 1 75 ? -17.727 3.266 -10.423 1.00 72.69 75 ALA A C 1
ATOM 560 O O . ALA A 1 75 ? -16.752 3.150 -11.163 1.00 72.69 75 ALA A O 1
ATOM 561 N N . ALA A 1 76 ? -17.838 4.311 -9.596 1.00 70.44 76 ALA A N 1
ATOM 562 C CA . ALA A 1 76 ? -16.766 5.288 -9.418 1.00 70.44 76 ALA A CA 1
ATOM 563 C C . ALA A 1 76 ? -15.550 4.672 -8.717 1.00 70.44 76 ALA A C 1
ATOM 565 O O . ALA A 1 76 ? -14.438 4.834 -9.213 1.00 70.44 76 ALA A O 1
ATOM 566 N N . PHE A 1 77 ? -15.761 3.934 -7.624 1.00 75.25 77 PHE A N 1
ATOM 567 C CA . PHE A 1 77 ? -14.700 3.194 -6.946 1.00 75.25 77 PHE A CA 1
ATOM 568 C C . PHE A 1 77 ? -14.015 2.216 -7.902 1.00 75.25 77 PHE A C 1
ATOM 570 O O . PHE A 1 77 ? -12.798 2.265 -8.023 1.00 75.25 77 PHE A O 1
ATOM 577 N N . GLU A 1 78 ? -14.773 1.398 -8.637 1.00 74.56 78 GLU A N 1
ATOM 578 C CA . GLU A 1 78 ? -14.221 0.445 -9.608 1.00 74.56 78 GLU A CA 1
ATOM 579 C C . GLU A 1 78 ? -13.337 1.146 -10.649 1.00 74.56 78 GLU A C 1
ATOM 581 O O . GLU A 1 78 ? -12.212 0.715 -10.896 1.00 74.56 78 GLU A O 1
ATOM 586 N N . ARG A 1 79 ? -13.790 2.276 -11.213 1.00 74.12 79 ARG A N 1
ATOM 587 C CA . ARG A 1 79 ? -12.989 3.069 -12.163 1.00 74.12 79 ARG A CA 1
ATOM 588 C C . ARG A 1 79 ? -11.683 3.584 -11.554 1.00 74.12 79 ARG A C 1
ATOM 590 O O . ARG A 1 79 ? -10.647 3.540 -12.216 1.00 74.12 79 ARG A O 1
ATOM 597 N N . TRP A 1 80 ? -11.719 4.075 -10.318 1.00 73.12 80 TRP A N 1
ATOM 598 C CA . TRP A 1 80 ? -10.525 4.587 -9.641 1.00 73.12 80 TRP A CA 1
ATOM 599 C C . TRP A 1 80 ? -9.577 3.469 -9.214 1.00 73.12 80 TRP A C 1
ATOM 601 O O . TRP A 1 80 ? -8.372 3.570 -9.442 1.00 73.12 80 TRP A O 1
ATOM 611 N N . ALA A 1 81 ? -10.106 2.379 -8.663 1.00 73.81 81 ALA A N 1
ATOM 612 C CA . ALA A 1 81 ? -9.335 1.207 -8.275 1.00 73.81 81 ALA A CA 1
ATOM 613 C C . ALA A 1 81 ? -8.553 0.649 -9.471 1.00 73.81 81 ALA A C 1
ATOM 615 O O . ALA A 1 81 ? -7.366 0.376 -9.336 1.00 73.81 81 ALA A O 1
ATOM 616 N N . LEU A 1 82 ? -9.171 0.603 -10.659 1.00 69.94 82 LEU A N 1
ATOM 617 C CA . LEU A 1 82 ? -8.544 0.140 -11.904 1.00 69.94 82 LEU A CA 1
ATOM 618 C C . LEU A 1 82 ? -7.328 0.951 -12.372 1.00 69.94 82 LEU A C 1
ATOM 620 O O . LEU A 1 82 ? -6.611 0.492 -13.254 1.00 69.94 82 LEU A O 1
ATOM 624 N N . THR A 1 83 ? -7.123 2.157 -11.848 1.00 68.44 83 THR A N 1
ATOM 625 C CA . THR A 1 83 ? -6.034 3.061 -12.257 1.00 68.44 83 THR A CA 1
ATOM 626 C C . THR A 1 83 ? -5.097 3.422 -11.104 1.00 68.44 83 THR A C 1
ATOM 628 O O . THR A 1 83 ? -4.122 4.147 -11.299 1.00 68.44 83 THR A O 1
ATOM 631 N N . SER A 1 84 ? -5.372 2.910 -9.905 1.00 76.88 84 SER A N 1
ATOM 632 C CA . SER A 1 84 ? -4.622 3.216 -8.691 1.00 76.88 84 SER A CA 1
ATOM 633 C C . SER A 1 84 ? -3.423 2.287 -8.533 1.00 76.88 84 SER A C 1
ATOM 635 O O . SER A 1 84 ? -3.451 1.147 -8.982 1.00 76.88 84 SER A O 1
ATOM 637 N N . SER A 1 85 ? -2.352 2.748 -7.883 1.00 81.19 85 SER A N 1
ATOM 638 C CA . SER A 1 85 ? -1.224 1.860 -7.544 1.00 81.19 85 SER A CA 1
ATOM 639 C C . SER A 1 85 ? -1.407 1.173 -6.194 1.00 81.19 85 SER A C 1
ATOM 641 O O . SER A 1 85 ? -0.847 0.098 -5.971 1.00 81.19 85 SER A O 1
ATOM 643 N N . ALA A 1 86 ? -2.213 1.785 -5.325 1.00 86.44 86 ALA A N 1
ATOM 644 C CA . ALA A 1 86 ? -2.582 1.294 -4.010 1.00 86.44 86 ALA A CA 1
ATOM 645 C C . ALA A 1 86 ? -4.105 1.389 -3.848 1.00 86.44 86 ALA A C 1
ATOM 647 O O . ALA A 1 86 ? -4.711 2.375 -4.257 1.00 86.44 86 ALA A O 1
ATOM 648 N N . VAL A 1 87 ? -4.748 0.383 -3.266 1.00 87.06 87 VAL A N 1
ATOM 649 C CA . VAL A 1 87 ? -6.201 0.395 -3.022 1.00 87.06 87 VAL A CA 1
ATOM 650 C C . VAL A 1 87 ? -6.475 -0.080 -1.603 1.00 87.06 87 VAL A C 1
ATOM 652 O O . VAL A 1 87 ? -5.843 -1.023 -1.136 1.00 87.06 87 VAL A O 1
ATOM 655 N N . ALA A 1 88 ? -7.422 0.557 -0.921 1.00 88.00 88 ALA A N 1
ATOM 656 C CA . ALA A 1 88 ? -7.904 0.146 0.390 1.00 88.00 88 ALA A CA 1
ATOM 657 C C . ALA A 1 88 ? -9.409 -0.156 0.330 1.00 88.00 88 ALA A C 1
ATOM 659 O O . ALA A 1 88 ? -10.184 0.547 -0.312 1.00 88.00 88 ALA A O 1
ATOM 660 N N . VAL A 1 89 ? -9.853 -1.212 1.000 1.00 85.44 89 VAL A N 1
ATOM 661 C CA . VAL A 1 89 ? -11.249 -1.665 0.981 1.00 85.44 89 VAL A CA 1
ATOM 662 C C . VAL A 1 89 ? -11.661 -2.043 2.387 1.00 85.44 89 VAL A C 1
ATOM 664 O O . VAL A 1 89 ? -10.970 -2.814 3.045 1.00 85.44 89 VAL A O 1
ATOM 667 N N . ARG A 1 90 ? -12.794 -1.528 2.868 1.00 84.12 90 ARG A N 1
ATOM 668 C CA . ARG A 1 90 ? -13.352 -1.973 4.151 1.00 84.12 90 ARG A CA 1
ATOM 669 C C . ARG A 1 90 ? -13.872 -3.402 4.038 1.00 84.12 90 ARG A C 1
ATOM 671 O O . ARG A 1 90 ? -14.632 -3.707 3.118 1.00 84.12 90 ARG A O 1
ATOM 678 N N . VAL A 1 91 ? -13.499 -4.254 4.990 1.00 82.19 91 VAL A N 1
ATOM 679 C CA . VAL A 1 91 ? -14.080 -5.595 5.106 1.00 82.19 91 VAL A CA 1
ATOM 680 C C . VAL A 1 91 ? -15.570 -5.458 5.428 1.00 82.19 91 VAL A C 1
ATOM 682 O O . VAL A 1 91 ? -15.960 -4.674 6.296 1.00 82.19 91 VAL A O 1
ATOM 685 N N . ARG A 1 92 ? -16.421 -6.179 4.690 1.00 76.44 92 ARG A N 1
ATOM 686 C CA . ARG A 1 92 ? -17.877 -6.151 4.876 1.00 76.44 92 ARG A CA 1
ATOM 687 C C . ARG A 1 92 ? -18.309 -7.369 5.691 1.00 76.44 92 ARG A C 1
ATOM 689 O O . ARG A 1 92 ? -18.080 -8.494 5.268 1.00 76.44 92 ARG A O 1
ATOM 696 N N . GLY A 1 93 ? -18.999 -7.144 6.810 1.00 73.19 93 GLY A N 1
ATOM 697 C CA . GLY A 1 93 ? -19.587 -8.227 7.606 1.00 73.19 93 GLY A CA 1
ATOM 698 C C . GLY A 1 93 ? -18.547 -9.216 8.143 1.00 73.19 93 GLY A C 1
ATOM 699 O O . GLY A 1 93 ? -17.526 -8.803 8.682 1.00 73.19 93 GLY A O 1
ATOM 700 N N . ASP A 1 94 ? -18.830 -10.510 8.005 1.00 79.38 94 ASP A N 1
ATOM 701 C CA . ASP A 1 94 ? -18.002 -11.652 8.413 1.00 79.38 94 ASP A CA 1
ATOM 702 C C . ASP A 1 94 ? -17.074 -12.170 7.293 1.00 79.38 94 ASP A C 1
ATOM 704 O O . ASP A 1 94 ? -16.570 -13.292 7.360 1.00 79.38 94 ASP A O 1
ATOM 708 N N . GLU A 1 95 ? -16.831 -11.363 6.256 1.00 84.88 95 GLU A N 1
ATOM 709 C CA . GLU A 1 95 ? -15.932 -11.727 5.163 1.00 84.88 95 GLU A CA 1
ATOM 710 C C . GLU A 1 95 ? -14.471 -11.830 5.636 1.00 84.88 95 GLU A C 1
ATOM 712 O O . GLU A 1 95 ? -13.954 -10.957 6.334 1.00 84.88 95 GLU A O 1
ATOM 717 N N . ALA A 1 96 ? -13.779 -12.888 5.209 1.00 89.56 96 ALA A N 1
ATOM 718 C CA . ALA A 1 96 ? -12.363 -13.066 5.501 1.00 89.56 96 ALA A CA 1
ATOM 719 C C . ALA A 1 96 ? -11.511 -11.996 4.772 1.00 89.56 96 ALA A C 1
ATOM 721 O O . ALA A 1 96 ? -11.637 -11.857 3.549 1.00 89.56 96 ALA A O 1
ATOM 722 N N . PRO A 1 97 ? -10.628 -11.248 5.467 1.00 90.44 97 PRO A N 1
ATOM 723 C CA . PRO A 1 97 ? -9.841 -10.165 4.866 1.00 90.44 97 PRO A CA 1
ATOM 724 C C . PRO A 1 97 ? -8.981 -10.605 3.673 1.00 90.44 97 PRO A C 1
ATOM 726 O O . PRO A 1 97 ? -8.854 -9.870 2.696 1.00 90.44 97 PRO A O 1
ATOM 729 N N . GLU A 1 98 ? -8.418 -11.810 3.718 1.00 89.12 98 GLU A N 1
ATOM 730 C CA . GLU A 1 98 ? -7.647 -12.409 2.628 1.00 89.12 98 GLU A CA 1
ATOM 731 C C . GLU A 1 98 ? -8.470 -12.580 1.344 1.00 89.12 98 GLU A C 1
ATOM 733 O O . GLU A 1 98 ? -7.979 -12.251 0.269 1.00 89.12 98 GLU A O 1
ATOM 738 N N . LEU A 1 99 ? -9.749 -12.961 1.440 1.00 87.06 99 LEU A N 1
ATOM 739 C CA . LEU A 1 99 ? -10.629 -13.086 0.272 1.00 87.06 99 LEU A CA 1
ATOM 740 C C . LEU A 1 99 ? -10.941 -11.721 -0.354 1.00 87.06 99 LEU A C 1
ATOM 742 O O . LEU A 1 99 ? -11.079 -11.611 -1.576 1.00 87.06 99 LEU A O 1
ATOM 746 N N . VAL A 1 100 ? -11.016 -10.666 0.464 1.00 86.88 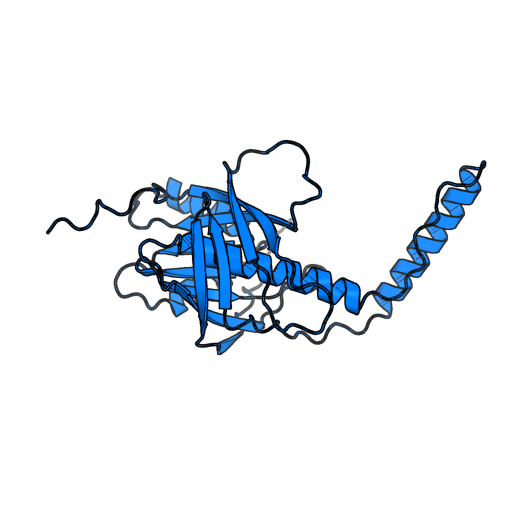100 VAL A N 1
ATOM 747 C CA . VAL A 1 100 ? -11.155 -9.285 -0.022 1.00 86.88 100 VAL A CA 1
ATOM 748 C C . VAL A 1 100 ? -9.914 -8.876 -0.810 1.00 86.88 100 VAL A C 1
ATOM 750 O O . VAL A 1 100 ? -10.047 -8.344 -1.916 1.00 86.88 100 VAL A O 1
ATOM 753 N N . VAL A 1 101 ? -8.720 -9.139 -0.268 1.00 88.69 101 VAL A N 1
ATOM 754 C CA . VAL A 1 101 ? -7.448 -8.850 -0.946 1.00 88.69 101 VAL A CA 1
ATOM 755 C C . VAL A 1 101 ? -7.343 -9.646 -2.241 1.00 88.69 101 VAL A C 1
ATOM 757 O O . VAL A 1 101 ? -7.083 -9.049 -3.283 1.00 88.69 101 VAL A O 1
ATOM 760 N N . ASP A 1 102 ? -7.612 -10.950 -2.212 1.00 85.12 102 ASP A N 1
ATOM 761 C CA . ASP A 1 102 ? -7.558 -11.819 -3.389 1.00 85.12 102 ASP A CA 1
ATOM 762 C C . ASP A 1 102 ? -8.492 -11.327 -4.489 1.00 85.12 102 ASP A C 1
ATOM 764 O O . ASP A 1 102 ? -8.085 -11.196 -5.646 1.00 85.12 102 ASP A O 1
ATOM 768 N N . ARG A 1 103 ? -9.728 -10.963 -4.131 1.00 81.69 103 ARG A N 1
ATOM 769 C CA . ARG A 1 103 ? -10.677 -10.379 -5.078 1.00 81.69 103 ARG A CA 1
ATOM 770 C C . ARG A 1 103 ? -10.146 -9.080 -5.669 1.00 81.69 103 ARG A C 1
ATOM 772 O O . ARG A 1 103 ? -10.296 -8.893 -6.871 1.00 81.69 103 ARG A O 1
ATOM 779 N N . MET A 1 104 ? -9.542 -8.187 -4.887 1.00 81.06 104 MET A N 1
ATOM 780 C CA . MET A 1 104 ? -8.999 -6.926 -5.412 1.00 81.06 104 MET A CA 1
ATOM 781 C C . MET A 1 104 ? -7.789 -7.158 -6.318 1.00 81.06 104 MET A C 1
ATOM 783 O O . MET A 1 104 ? -7.750 -6.647 -7.436 1.00 81.06 104 MET A O 1
ATOM 787 N N . MET A 1 105 ? -6.847 -7.992 -5.884 1.00 80.56 105 MET A N 1
ATOM 788 C CA . MET A 1 105 ? -5.657 -8.337 -6.660 1.00 80.56 105 MET A CA 1
ATOM 789 C C . MET A 1 105 ? -6.011 -9.071 -7.965 1.00 80.56 105 MET A C 1
ATOM 791 O O . MET A 1 105 ? -5.306 -8.903 -8.960 1.00 80.56 105 MET A O 1
ATOM 795 N N . ALA A 1 106 ? -7.125 -9.818 -7.995 1.00 75.62 106 ALA A N 1
ATOM 796 C CA . ALA A 1 106 ? -7.651 -10.482 -9.190 1.00 75.62 106 ALA A CA 1
ATOM 797 C C . ALA A 1 106 ? -8.560 -9.591 -10.066 1.00 75.62 106 ALA A C 1
ATOM 799 O O . ALA A 1 106 ? -8.546 -9.717 -11.288 1.00 75.62 106 ALA A O 1
ATOM 800 N N . SER A 1 107 ? -9.362 -8.693 -9.476 1.00 63.97 107 SER A N 1
ATOM 801 C CA . SER A 1 107 ? -10.354 -7.875 -10.205 1.00 63.97 107 SER A CA 1
ATOM 802 C C . SER A 1 107 ? -9.741 -6.646 -10.869 1.00 63.97 107 SER A C 1
ATOM 804 O O . SER A 1 107 ? -10.238 -6.184 -11.894 1.00 63.97 107 SER A O 1
ATOM 806 N N . VAL A 1 108 ? -8.629 -6.127 -10.343 1.00 58.97 108 VAL A N 1
ATOM 807 C CA . VAL A 1 108 ? -7.948 -4.935 -10.883 1.00 58.97 108 VAL A CA 1
ATOM 808 C C . VAL A 1 108 ? -7.045 -5.280 -12.087 1.00 58.97 108 VAL A C 1
ATOM 810 O O . VAL A 1 108 ? -6.014 -4.672 -12.366 1.00 58.97 108 VAL A O 1
ATOM 813 N N . SER A 1 109 ? -7.462 -6.276 -12.862 1.00 51.88 109 SER A N 1
ATOM 814 C CA . SER A 1 109 ? -6.690 -6.961 -13.899 1.00 51.88 109 SER A CA 1
ATOM 815 C C . SER A 1 109 ? -6.379 -6.139 -15.160 1.00 51.88 109 SER A C 1
ATOM 817 O O . SER A 1 109 ? -5.975 -6.721 -16.169 1.00 51.88 109 SER A O 1
ATOM 819 N N . LEU A 1 110 ? -6.538 -4.814 -15.165 1.00 45.94 110 LEU A N 1
ATOM 820 C CA . LEU A 1 110 ? -6.180 -4.029 -16.349 1.00 45.94 110 LEU A CA 1
ATOM 821 C C . LEU A 1 110 ? -5.145 -2.932 -16.134 1.00 45.94 110 LEU A C 1
ATOM 823 O O . LEU A 1 110 ? -4.440 -2.651 -17.099 1.00 45.94 110 LEU A O 1
ATOM 827 N N . VAL A 1 111 ? -4.936 -2.365 -14.941 1.00 52.84 111 VAL A N 1
ATOM 828 C CA . VAL A 1 111 ? -3.843 -1.394 -14.777 1.00 52.84 111 VAL A CA 1
ATOM 829 C C . VAL A 1 111 ? -3.394 -1.255 -13.313 1.00 52.84 111 VAL A C 1
ATOM 831 O O . VAL A 1 111 ? -4.186 -1.154 -12.389 1.00 52.84 111 VAL A O 1
ATOM 834 N N . ALA A 1 112 ? -2.078 -1.193 -13.131 1.00 58.62 112 ALA A N 1
ATOM 835 C CA . ALA A 1 112 ? -1.364 -0.468 -12.070 1.00 58.62 112 ALA A CA 1
ATOM 836 C C . ALA A 1 112 ? -1.378 -0.927 -10.595 1.00 58.62 112 ALA A C 1
ATOM 838 O O . ALA A 1 112 ? -0.432 -0.535 -9.912 1.00 58.62 112 ALA A O 1
ATOM 839 N N . VAL A 1 113 ? -2.319 -1.728 -10.076 1.00 68.25 113 VAL A N 1
ATOM 840 C CA . VAL A 1 113 ? -2.304 -2.014 -8.619 1.00 68.25 113 VAL A CA 1
ATOM 841 C C . VAL A 1 113 ? -1.127 -2.910 -8.219 1.00 68.25 113 VAL A C 1
ATOM 843 O O . VAL A 1 113 ? -0.987 -4.055 -8.656 1.00 68.25 113 VAL A O 1
ATOM 846 N N . ASN A 1 114 ? -0.273 -2.374 -7.350 1.00 80.81 114 ASN A N 1
ATOM 847 C CA . ASN A 1 114 ? 0.838 -3.070 -6.712 1.00 80.81 114 ASN A CA 1
ATOM 848 C C . ASN A 1 114 ? 0.512 -3.452 -5.267 1.00 80.81 114 ASN A C 1
ATOM 850 O O . ASN A 1 114 ? 1.096 -4.412 -4.766 1.00 80.81 114 ASN A O 1
ATOM 854 N N . THR A 1 115 ? -0.391 -2.720 -4.609 1.00 87.56 115 THR A N 1
ATOM 855 C CA . THR A 1 115 ? -0.828 -3.014 -3.243 1.00 87.56 115 THR A CA 1
ATOM 856 C C . THR A 1 115 ? -2.344 -2.916 -3.087 1.00 87.56 115 THR A C 1
ATOM 858 O O . THR A 1 115 ? -2.965 -1.948 -3.524 1.00 87.56 115 THR A O 1
ATOM 861 N N . ALA A 1 116 ? -2.955 -3.900 -2.430 1.00 88.88 116 ALA A N 1
ATOM 862 C CA . ALA A 1 116 ? -4.375 -3.868 -2.077 1.00 88.88 116 ALA A CA 1
ATOM 863 C C . ALA A 1 116 ? -4.561 -4.256 -0.611 1.00 88.88 116 ALA A C 1
ATOM 865 O O . ALA A 1 116 ? -4.049 -5.288 -0.185 1.00 88.88 116 ALA A O 1
ATOM 866 N N . GLY A 1 117 ? -5.274 -3.433 0.155 1.00 90.38 117 GLY A N 1
ATOM 867 C CA . GLY A 1 117 ? -5.493 -3.620 1.584 1.00 90.38 117 GLY A CA 1
ATOM 868 C C . GLY A 1 117 ? -6.956 -3.801 1.957 1.00 90.38 117 GLY A C 1
ATOM 869 O O . GLY A 1 117 ? -7.795 -2.993 1.573 1.00 90.38 117 GLY A O 1
ATOM 870 N N . ALA A 1 118 ? -7.245 -4.820 2.756 1.00 90.38 118 ALA A N 1
ATOM 871 C CA . ALA A 1 118 ? -8.510 -5.014 3.442 1.00 90.38 118 ALA A CA 1
ATOM 872 C C . ALA A 1 118 ? -8.428 -4.419 4.859 1.00 90.38 118 ALA A C 1
ATOM 874 O O . ALA A 1 118 ? -7.659 -4.891 5.699 1.00 90.38 118 ALA A O 1
ATOM 875 N N . LEU A 1 119 ? -9.212 -3.373 5.120 1.00 90.62 119 LEU A N 1
ATOM 876 C CA . LEU A 1 119 ? -9.274 -2.676 6.405 1.00 90.62 119 LEU A CA 1
ATOM 877 C C . LEU A 1 119 ? -10.092 -3.515 7.390 1.00 90.62 119 LEU A C 1
ATOM 879 O O . LEU A 1 119 ? -11.292 -3.705 7.180 1.00 90.62 119 LEU A O 1
ATOM 883 N N . ILE A 1 120 ? -9.432 -4.010 8.438 1.00 88.75 120 ILE A N 1
ATOM 884 C CA . ILE A 1 120 ? -10.021 -4.910 9.439 1.00 88.75 120 ILE A CA 1
ATOM 885 C C . ILE A 1 120 ? -10.626 -4.097 10.584 1.00 88.75 120 ILE A C 1
ATOM 887 O O . ILE A 1 120 ? -11.776 -4.304 10.961 1.00 88.75 120 ILE A O 1
ATOM 891 N N . ASP A 1 121 ? -9.856 -3.156 11.128 1.00 86.31 121 ASP A N 1
ATOM 892 C CA . ASP A 1 121 ? -10.275 -2.263 12.206 1.00 86.31 121 ASP A CA 1
ATOM 893 C C . ASP A 1 121 ? -9.571 -0.893 12.080 1.00 86.31 121 ASP A C 1
ATOM 895 O O . ASP A 1 121 ? -8.923 -0.604 11.074 1.00 86.31 121 ASP A O 1
ATOM 899 N N . GLY A 1 122 ? -9.702 -0.023 13.089 1.00 84.50 122 GLY A N 1
ATOM 900 C CA . GLY A 1 122 ? -9.092 1.318 13.101 1.00 84.50 122 GLY A CA 1
ATOM 901 C C . GLY A 1 122 ? -7.563 1.355 13.239 1.00 84.50 122 GLY A C 1
ATOM 902 O O . GLY A 1 122 ? -6.999 2.436 13.385 1.00 84.50 122 GLY A O 1
ATOM 903 N N . ARG A 1 123 ? -6.882 0.204 13.240 1.00 90.62 123 ARG A N 1
ATOM 904 C CA . ARG A 1 123 ? -5.415 0.106 13.351 1.00 90.62 123 ARG A CA 1
ATOM 905 C C . ARG A 1 123 ? -4.782 -0.990 12.491 1.00 90.62 123 ARG A C 1
ATOM 907 O O . ARG A 1 123 ? -3.560 -0.989 12.346 1.00 90.62 123 ARG A O 1
ATOM 914 N N . THR A 1 124 ? -5.566 -1.913 11.941 1.00 92.19 124 THR A N 1
ATOM 915 C CA . THR A 1 124 ? -5.085 -3.125 11.276 1.00 92.19 124 THR A CA 1
ATOM 916 C C . THR A 1 124 ? -5.657 -3.265 9.868 1.00 92.19 124 THR A C 1
ATOM 918 O O . THR A 1 124 ? -6.852 -3.092 9.618 1.00 92.19 124 THR A O 1
ATOM 921 N N . CYS A 1 125 ? -4.777 -3.640 8.941 1.00 93.06 125 CYS A N 1
ATOM 922 C CA . CYS A 1 125 ? -5.087 -3.894 7.542 1.00 93.06 125 CYS A CA 1
ATOM 923 C C . CYS A 1 125 ? -4.368 -5.167 7.066 1.00 93.06 125 CYS A C 1
ATOM 925 O O . CYS A 1 125 ? -3.189 -5.364 7.373 1.00 93.06 125 CYS A O 1
ATOM 927 N N . ARG A 1 126 ? -5.055 -6.030 6.310 1.00 95.19 126 ARG A N 1
ATOM 928 C CA . ARG A 1 126 ? -4.438 -7.162 5.596 1.00 95.19 126 ARG A CA 1
ATOM 929 C C . ARG A 1 126 ? -4.105 -6.705 4.184 1.00 95.19 126 ARG A C 1
ATOM 931 O O . ARG A 1 126 ? -5.001 -6.252 3.484 1.00 95.19 126 ARG A O 1
ATOM 938 N N . VAL A 1 127 ? -2.847 -6.787 3.765 1.00 92.81 127 VAL A N 1
ATOM 939 C CA . VAL A 1 127 ? -2.368 -6.165 2.524 1.00 92.81 127 VAL A CA 1
ATOM 940 C C . VAL A 1 127 ? -1.664 -7.179 1.634 1.00 92.81 127 VAL A C 1
ATOM 942 O O . VAL A 1 127 ? -0.759 -7.884 2.072 1.00 92.81 127 VAL A O 1
ATOM 945 N N . GLY A 1 128 ? -2.065 -7.227 0.368 1.00 90.00 128 GLY A N 1
ATOM 946 C CA . GLY A 1 128 ? -1.340 -7.909 -0.696 1.00 90.00 128 GLY A CA 1
ATOM 947 C C . GLY A 1 128 ? -0.344 -6.964 -1.361 1.00 90.00 128 GLY A C 1
ATOM 948 O O . GLY A 1 128 ? -0.677 -5.816 -1.653 1.00 90.00 128 GLY A O 1
ATOM 949 N N . LEU A 1 129 ? 0.865 -7.452 -1.621 1.00 87.38 129 LEU A N 1
ATOM 950 C CA . LEU A 1 129 ? 1.941 -6.780 -2.340 1.00 87.38 129 LEU A CA 1
ATOM 951 C C . LEU A 1 129 ? 2.321 -7.599 -3.571 1.00 87.38 129 LEU A C 1
ATOM 953 O O . LEU A 1 129 ? 2.713 -8.759 -3.458 1.00 87.38 129 LEU A O 1
ATOM 957 N N . ARG A 1 130 ? 2.292 -6.974 -4.747 1.00 81.50 130 ARG A N 1
ATOM 958 C CA . ARG A 1 130 ? 2.734 -7.579 -6.005 1.00 81.50 130 ARG A CA 1
ATOM 959 C C . ARG A 1 130 ? 3.734 -6.685 -6.708 1.00 81.50 130 ARG A C 1
ATOM 961 O O . ARG A 1 130 ? 3.535 -5.475 -6.846 1.00 81.50 130 ARG A O 1
ATOM 968 N N . SER A 1 131 ? 4.804 -7.283 -7.222 1.00 69.19 131 SER A N 1
ATOM 969 C CA . SER A 1 131 ? 5.745 -6.539 -8.051 1.00 69.19 131 SER A CA 1
ATOM 970 C C . SER A 1 131 ? 5.298 -6.542 -9.517 1.00 69.19 131 SER A C 1
ATOM 972 O O . SER A 1 131 ? 5.086 -7.589 -10.122 1.00 69.19 131 SER A O 1
ATOM 974 N N . SER A 1 132 ? 5.168 -5.364 -10.122 1.00 62.19 132 SER A N 1
ATOM 975 C CA . SER A 1 132 ? 5.121 -5.234 -11.578 1.00 62.19 132 SER A CA 1
ATOM 976 C C . SER A 1 132 ? 6.543 -5.424 -12.105 1.00 62.19 132 SER A C 1
ATOM 978 O O . SER A 1 132 ? 7.447 -4.693 -11.686 1.00 62.19 132 SER A O 1
ATOM 980 N N . ILE A 1 133 ? 6.757 -6.386 -13.002 1.00 49.28 133 ILE A N 1
ATOM 981 C CA . ILE A 1 133 ? 8.056 -6.576 -13.646 1.00 49.28 133 ILE A CA 1
ATOM 982 C C . ILE A 1 133 ? 8.242 -5.443 -14.663 1.00 49.28 133 ILE A C 1
ATOM 984 O O . ILE A 1 133 ? 7.298 -4.960 -15.296 1.00 49.28 133 ILE A O 1
ATOM 988 N N . PHE A 1 134 ? 9.484 -4.988 -14.797 1.00 44.00 134 PHE A N 1
ATOM 989 C CA . PHE A 1 134 ? 9.893 -4.055 -15.839 1.00 44.00 134 PHE A CA 1
ATOM 990 C C . PHE A 1 134 ? 9.429 -4.545 -17.218 1.00 44.00 134 PHE A C 1
ATOM 992 O O . PHE A 1 134 ? 9.624 -5.709 -17.559 1.00 44.00 134 PHE A O 1
ATOM 999 N N . GLY A 1 135 ? 8.826 -3.658 -18.013 1.00 41.16 135 GLY A N 1
ATOM 1000 C CA . GLY A 1 135 ? 8.316 -4.001 -19.346 1.00 41.16 135 GLY A CA 1
ATOM 1001 C C . GLY A 1 135 ? 6.835 -4.393 -19.400 1.00 41.16 135 GLY A C 1
ATOM 1002 O O . GLY A 1 135 ? 6.413 -5.007 -20.374 1.00 41.16 135 GLY A O 1
ATOM 1003 N N . GLY A 1 136 ? 6.039 -4.049 -18.380 1.00 45.53 136 GLY A N 1
ATOM 1004 C CA . GLY A 1 136 ? 4.572 -4.130 -18.444 1.00 45.53 136 GLY A CA 1
ATOM 1005 C C . GLY A 1 136 ? 3.981 -5.523 -18.210 1.00 45.53 136 GLY A C 1
ATOM 1006 O O . GLY A 1 136 ? 2.776 -5.698 -18.358 1.00 45.53 136 GLY A O 1
ATOM 1007 N N . ARG A 1 137 ? 4.799 -6.512 -17.821 1.00 51.91 137 ARG A N 1
ATOM 1008 C CA . ARG A 1 137 ? 4.313 -7.821 -17.361 1.00 51.91 137 ARG A CA 1
ATOM 1009 C C . ARG A 1 137 ? 4.248 -7.836 -15.841 1.00 51.91 137 ARG A C 1
ATOM 1011 O O . ARG A 1 137 ? 5.204 -7.465 -15.166 1.00 51.91 137 ARG A O 1
ATOM 1018 N N . TYR A 1 138 ? 3.125 -8.257 -15.286 1.00 57.75 138 TYR A N 1
ATOM 1019 C CA . TYR A 1 138 ? 2.979 -8.366 -13.842 1.00 57.75 138 TYR A CA 1
ATOM 1020 C C . TYR A 1 138 ? 3.521 -9.709 -13.350 1.00 57.75 138 TYR A C 1
ATOM 1022 O O . TYR A 1 138 ? 3.283 -10.737 -13.981 1.00 57.75 138 TYR A O 1
ATOM 1030 N N . SER A 1 139 ? 4.256 -9.700 -12.234 1.00 62.81 139 SER A N 1
ATOM 1031 C CA . SER A 1 139 ? 4.528 -10.942 -11.508 1.00 62.81 139 SER A CA 1
ATOM 1032 C C . SER A 1 139 ? 3.201 -11.462 -10.974 1.00 62.81 139 SER A C 1
ATOM 1034 O O . SER A 1 139 ? 2.441 -10.677 -10.415 1.00 62.81 139 SER A O 1
ATOM 1036 N N . ARG A 1 140 ? 2.915 -12.754 -11.136 1.00 71.81 140 ARG A N 1
ATOM 1037 C CA . ARG A 1 140 ? 1.791 -13.396 -10.435 1.00 71.81 140 ARG A CA 1
ATOM 1038 C C . ARG A 1 140 ? 2.103 -13.575 -8.955 1.00 71.81 140 ARG A C 1
ATOM 1040 O O . ARG A 1 140 ? 1.201 -13.532 -8.124 1.00 71.81 140 ARG A O 1
ATOM 1047 N N . ASP A 1 141 ? 3.388 -13.716 -8.657 1.00 76.56 141 ASP A N 1
ATOM 1048 C CA . ASP A 1 141 ? 3.894 -13.919 -7.314 1.00 76.56 141 ASP A CA 1
ATOM 1049 C C . ASP A 1 141 ? 3.919 -12.605 -6.543 1.00 76.56 141 ASP A C 1
ATOM 1051 O O . ASP A 1 141 ? 4.242 -11.534 -7.083 1.00 76.56 141 ASP A O 1
ATOM 1055 N N . GLY A 1 142 ? 3.582 -12.724 -5.269 1.00 80.69 142 GLY A N 1
ATOM 1056 C CA . GLY A 1 142 ? 3.391 -11.645 -4.327 1.00 80.69 142 GLY A CA 1
ATOM 1057 C C . GLY A 1 142 ? 3.612 -12.090 -2.892 1.00 80.69 142 GLY A C 1
ATOM 1058 O O . GLY A 1 142 ? 4.010 -13.220 -2.608 1.00 80.69 142 GLY A O 1
ATOM 1059 N N . VAL A 1 143 ? 3.327 -11.167 -1.985 1.00 85.31 143 VAL A N 1
ATOM 1060 C CA . VAL A 1 143 ? 3.330 -11.410 -0.546 1.00 85.31 143 VAL A CA 1
ATOM 1061 C C . VAL A 1 143 ? 2.021 -10.890 0.019 1.00 85.31 143 VAL A C 1
ATOM 1063 O O . VAL A 1 143 ? 1.630 -9.759 -0.265 1.00 85.31 143 VAL A O 1
ATOM 1066 N N . LEU A 1 144 ? 1.351 -11.705 0.819 1.00 89.31 144 LEU A N 1
ATOM 1067 C CA . LEU A 1 144 ? 0.254 -11.288 1.674 1.00 89.31 144 LEU A CA 1
ATOM 1068 C C . LEU A 1 144 ? 0.820 -11.049 3.079 1.00 89.31 144 LEU A C 1
ATOM 1070 O O . LEU A 1 144 ? 1.617 -11.845 3.567 1.00 89.31 144 LEU A O 1
ATOM 1074 N N . LEU A 1 145 ? 0.478 -9.930 3.708 1.00 93.19 145 LEU A N 1
ATOM 1075 C CA . LEU A 1 145 ? 0.997 -9.555 5.024 1.00 93.19 145 LEU A CA 1
ATOM 1076 C C . LEU A 1 145 ? -0.034 -8.766 5.831 1.00 93.19 145 LEU A C 1
ATOM 1078 O O . LEU A 1 145 ? -0.994 -8.216 5.294 1.00 93.19 145 LEU A O 1
ATOM 1082 N N . THR A 1 146 ? 0.177 -8.687 7.138 1.00 95.81 146 THR A N 1
ATOM 1083 C CA . THR A 1 146 ? -0.641 -7.896 8.059 1.00 95.81 146 THR A CA 1
ATOM 1084 C C . THR A 1 146 ? 0.119 -6.637 8.458 1.00 95.81 146 THR A C 1
ATOM 1086 O 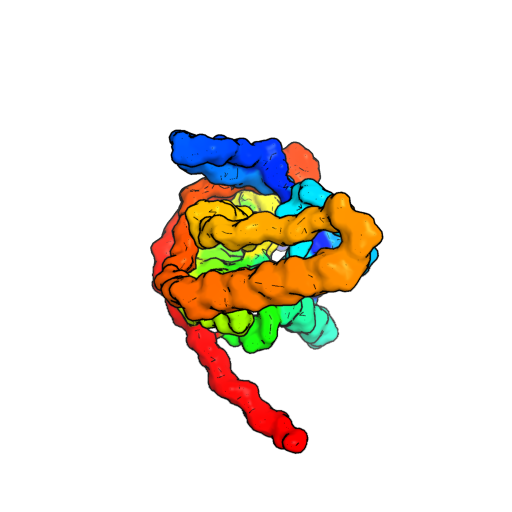O . THR A 1 146 ? 1.254 -6.719 8.922 1.00 95.81 146 THR A O 1
ATOM 1089 N N . MET A 1 147 ? -0.521 -5.477 8.319 1.00 96.88 147 MET A N 1
ATOM 1090 C CA . MET A 1 147 ? -0.006 -4.179 8.759 1.00 96.88 147 MET A CA 1
ATOM 1091 C C . MET A 1 147 ? -0.808 -3.701 9.972 1.00 96.88 147 MET A C 1
ATOM 1093 O O . MET A 1 147 ? -2.037 -3.688 9.927 1.00 96.88 147 MET A O 1
ATOM 1097 N N . THR A 1 148 ? -0.143 -3.344 11.072 1.00 96.56 148 THR A N 1
ATOM 1098 C CA . THR A 1 148 ? -0.800 -2.887 12.312 1.00 96.56 148 THR A CA 1
ATOM 1099 C C . THR A 1 148 ? -0.082 -1.688 12.918 1.00 96.56 148 THR A C 1
ATOM 1101 O O . THR A 1 148 ? 1.133 -1.727 13.091 1.00 96.56 148 THR A O 1
A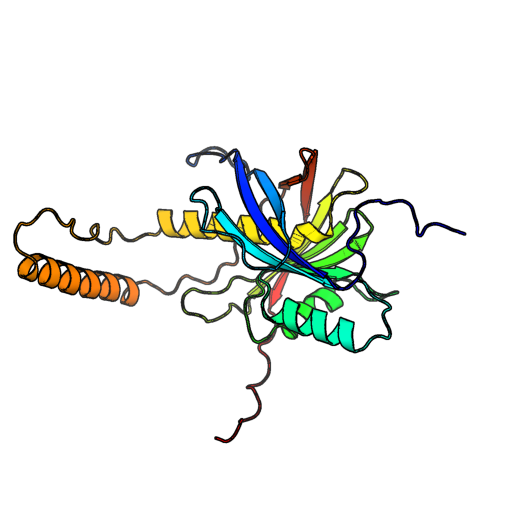TOM 1104 N N . SER A 1 149 ? -0.832 -0.646 13.280 1.00 94.31 149 SER A N 1
ATOM 1105 C CA . SER A 1 149 ? -0.321 0.476 14.076 1.00 94.31 149 SER A CA 1
ATOM 1106 C C . SER A 1 149 ? -0.551 0.259 15.570 1.00 94.31 149 SER A C 1
ATOM 1108 O O . SER A 1 149 ? -1.603 -0.228 15.989 1.00 94.31 149 SER A O 1
ATOM 1110 N N . GLU A 1 150 ? 0.426 0.659 16.383 1.00 87.25 150 GLU A N 1
ATOM 1111 C CA . GLU A 1 150 ? 0.289 0.710 17.846 1.00 87.25 150 GLU A CA 1
ATOM 1112 C C . GLU A 1 150 ? -0.532 1.924 18.307 1.00 87.25 150 GLU A C 1
ATOM 1114 O O . GLU A 1 150 ? -1.142 1.908 19.376 1.00 87.25 150 GLU A O 1
ATOM 1119 N N . THR A 1 151 ? -0.561 2.982 17.495 1.00 86.44 151 THR A N 1
ATOM 1120 C CA . THR A 1 151 ? -1.290 4.219 17.776 1.00 86.44 151 THR A CA 1
ATOM 1121 C C . THR A 1 151 ? -2.775 4.050 17.428 1.00 86.44 151 THR A C 1
ATOM 1123 O O . THR A 1 151 ? -3.070 3.670 16.289 1.00 86.44 151 THR A O 1
ATOM 1126 N N . PRO A 1 152 ? -3.706 4.334 18.364 1.00 82.31 152 PRO A N 1
ATOM 1127 C CA . PRO A 1 152 ? -5.136 4.428 18.069 1.00 82.31 152 PRO A CA 1
ATOM 1128 C C . PRO A 1 152 ? -5.425 5.465 16.978 1.00 82.31 152 PRO A C 1
ATOM 1130 O O . PRO A 1 152 ? -4.685 6.439 16.846 1.00 82.31 152 PRO A O 1
ATOM 1133 N N . ASP A 1 153 ? -6.501 5.258 16.218 1.00 78.94 153 ASP A N 1
ATOM 1134 C CA . ASP A 1 153 ? -6.942 6.157 15.138 1.00 78.94 153 ASP A CA 1
ATOM 1135 C C . ASP A 1 153 ? -5.875 6.418 14.061 1.00 78.94 153 ASP A C 1
ATOM 1137 O O . ASP A 1 153 ? -5.830 7.484 13.443 1.00 78.94 153 ASP A O 1
ATOM 1141 N N . ALA A 1 154 ? -4.993 5.443 13.829 1.00 86.69 154 ALA A N 1
ATOM 1142 C CA . ALA A 1 154 ? -4.048 5.515 12.728 1.00 86.69 154 ALA A CA 1
ATOM 1143 C C . ALA A 1 154 ? -4.789 5.559 11.378 1.00 86.69 154 ALA A C 1
ATOM 1145 O O . ALA A 1 154 ? -5.834 4.918 11.229 1.00 86.69 154 ALA A O 1
ATOM 1146 N N . PRO A 1 155 ? -4.237 6.250 10.368 1.00 88.75 155 PRO A N 1
ATOM 1147 C CA . PRO A 1 155 ? -4.815 6.309 9.027 1.00 88.75 155 PRO A CA 1
ATOM 1148 C C . PRO A 1 155 ? -4.588 4.994 8.267 1.00 88.75 155 PRO A C 1
ATOM 1150 O O . PRO A 1 155 ? -3.776 4.905 7.342 1.00 88.75 155 PRO A O 1
ATOM 1153 N N . VAL A 1 156 ? -5.275 3.933 8.689 1.00 89.69 156 VAL A N 1
ATOM 1154 C CA . VAL A 1 156 ? -5.113 2.563 8.172 1.00 89.69 156 VAL A CA 1
ATOM 1155 C C . VAL A 1 156 ? -5.359 2.446 6.673 1.00 89.69 156 VAL A C 1
ATOM 1157 O O . VAL A 1 156 ? -4.774 1.588 6.012 1.00 89.69 156 VAL A O 1
ATOM 1160 N N . GLU A 1 157 ? -6.184 3.323 6.107 1.00 87.69 157 GLU A N 1
ATOM 1161 C CA . GLU A 1 157 ? -6.441 3.395 4.672 1.00 87.69 157 GLU A CA 1
ATOM 1162 C C . GLU A 1 157 ? -5.205 3.795 3.857 1.00 87.69 157 GLU A C 1
ATOM 1164 O O . GLU A 1 157 ? -5.148 3.507 2.664 1.00 87.69 157 GLU A O 1
ATOM 1169 N N . LEU A 1 158 ? -4.194 4.398 4.493 1.00 90.56 158 LEU A N 1
ATOM 1170 C CA . LEU A 1 158 ? -2.915 4.734 3.869 1.00 90.56 158 LEU A CA 1
ATOM 1171 C C . LEU A 1 158 ? -1.862 3.632 3.998 1.00 90.56 158 LEU A C 1
ATOM 1173 O O . LEU A 1 158 ? -0.760 3.773 3.472 1.00 90.56 158 LEU A O 1
ATOM 1177 N N . PHE A 1 159 ? -2.144 2.519 4.671 1.00 92.94 159 PHE A N 1
ATOM 1178 C CA . PHE A 1 159 ? -1.154 1.446 4.808 1.00 92.94 159 PHE A CA 1
ATOM 1179 C C . PHE A 1 159 ? -0.771 0.806 3.461 1.00 92.94 159 PHE A C 1
ATOM 1181 O O . PHE A 1 159 ? 0.426 0.630 3.218 1.00 92.94 159 PHE A O 1
ATOM 1188 N N . PRO A 1 160 ? -1.708 0.536 2.525 1.00 91.38 160 PRO A N 1
ATOM 1189 C CA . PRO A 1 160 ? -1.349 0.077 1.179 1.00 91.38 160 PRO A CA 1
ATOM 1190 C C . PRO A 1 160 ? -0.471 1.087 0.429 1.00 91.38 160 PRO A C 1
ATOM 1192 O O . PRO A 1 160 ? 0.457 0.703 -0.286 1.00 91.38 160 PRO A O 1
ATOM 1195 N N . SER A 1 161 ? -0.740 2.376 0.632 1.00 89.50 161 SER A N 1
ATOM 1196 C CA . SER A 1 161 ? -0.010 3.519 0.081 1.00 89.50 161 SER A CA 1
ATOM 1197 C C . SER A 1 161 ? 1.423 3.582 0.615 1.00 89.50 161 SER A C 1
ATOM 1199 O O . SER A 1 161 ? 2.376 3.698 -0.156 1.00 89.50 161 SER A O 1
ATOM 1201 N N . LEU A 1 162 ? 1.587 3.420 1.929 1.00 92.38 162 LEU A N 1
ATOM 1202 C CA . LEU A 1 162 ? 2.878 3.333 2.610 1.00 92.38 162 LEU A CA 1
ATOM 1203 C C . LEU A 1 162 ? 3.713 2.165 2.073 1.00 92.38 162 LEU A C 1
ATOM 1205 O O . LEU A 1 162 ? 4.889 2.333 1.745 1.00 92.38 162 LEU A O 1
ATOM 1209 N N . LEU A 1 163 ? 3.096 0.991 1.929 1.00 91.06 163 LEU A N 1
ATOM 1210 C CA . LEU A 1 163 ? 3.774 -0.191 1.406 1.00 91.06 163 LEU A CA 1
ATOM 1211 C C . LEU A 1 163 ? 4.196 -0.014 -0.061 1.00 91.06 163 LEU A C 1
ATOM 1213 O O . LEU A 1 163 ? 5.282 -0.441 -0.458 1.00 91.06 163 LEU A O 1
ATOM 1217 N N . TYR A 1 164 ? 3.371 0.656 -0.868 1.00 87.94 164 TYR A N 1
ATOM 1218 C CA . TYR A 1 164 ? 3.718 0.980 -2.249 1.00 87.94 164 TYR A CA 1
ATOM 1219 C C . TYR A 1 164 ? 4.858 2.005 -2.351 1.00 87.94 164 TYR A C 1
ATOM 1221 O O . TYR A 1 164 ? 5.742 1.859 -3.203 1.00 87.94 164 TYR A O 1
ATOM 1229 N N . ALA A 1 165 ? 4.885 3.010 -1.471 1.00 87.62 165 ALA A N 1
ATOM 1230 C CA . ALA A 1 165 ? 5.985 3.970 -1.389 1.00 87.62 165 ALA A CA 1
ATOM 1231 C C . ALA A 1 165 ? 7.311 3.264 -1.059 1.00 87.62 165 ALA A C 1
ATOM 1233 O O . ALA A 1 165 ? 8.317 3.490 -1.738 1.00 87.62 165 ALA A O 1
ATOM 1234 N N . TRP A 1 166 ? 7.295 2.330 -0.102 1.00 88.81 166 TRP A N 1
ATOM 1235 C CA . TRP A 1 166 ? 8.450 1.483 0.199 1.00 88.81 166 TRP A CA 1
ATOM 1236 C C . TRP A 1 166 ? 8.898 0.652 -1.010 1.00 88.81 166 TRP A C 1
ATOM 1238 O O . TRP A 1 166 ? 10.081 0.663 -1.355 1.00 88.81 166 TRP A O 1
ATOM 1248 N N . LEU A 1 167 ? 7.969 -0.020 -1.700 1.00 84.38 167 LEU A N 1
ATOM 1249 C CA . LEU A 1 167 ? 8.284 -0.808 -2.896 1.00 84.38 167 LEU A CA 1
ATOM 1250 C C . LEU A 1 167 ? 8.931 0.061 -3.985 1.00 84.38 167 LEU A C 1
ATOM 1252 O O . LEU A 1 167 ? 9.877 -0.364 -4.651 1.00 84.38 167 LEU A O 1
ATOM 1256 N N . SER A 1 168 ? 8.424 1.279 -4.170 1.00 80.94 168 SER A N 1
ATOM 1257 C CA . SER A 1 168 ? 8.925 2.234 -5.161 1.00 80.94 168 SER A CA 1
ATOM 1258 C C . SER A 1 168 ? 10.335 2.716 -4.819 1.00 80.94 168 SER A C 1
ATOM 1260 O O . SER A 1 168 ? 11.213 2.681 -5.684 1.00 80.94 168 SER A O 1
ATOM 1262 N N . TRP A 1 169 ? 10.587 3.064 -3.555 1.00 83.12 169 TRP A N 1
ATOM 1263 C CA . TRP A 1 169 ? 11.926 3.386 -3.055 1.00 83.12 169 TRP A CA 1
ATOM 1264 C C . TRP A 1 169 ? 12.901 2.216 -3.228 1.00 83.12 169 TRP A C 1
ATOM 1266 O O . TRP A 1 169 ? 13.991 2.389 -3.779 1.00 83.12 169 TRP A O 1
ATOM 1276 N N . TRP A 1 170 ? 12.496 1.003 -2.836 1.00 81.31 170 TRP A N 1
ATOM 1277 C CA . TRP A 1 170 ? 13.324 -0.193 -2.982 1.00 81.31 170 TRP A CA 1
ATOM 1278 C C . TRP A 1 170 ? 13.700 -0.419 -4.448 1.00 81.31 170 TRP A C 1
ATOM 1280 O O . TRP A 1 170 ? 14.869 -0.635 -4.753 1.00 81.31 170 TRP A O 1
ATOM 1290 N N . ARG A 1 171 ? 12.744 -0.270 -5.377 1.00 77.50 171 ARG A N 1
ATOM 1291 C CA . ARG A 1 171 ? 13.000 -0.380 -6.823 1.00 77.50 171 ARG A CA 1
ATOM 1292 C C . ARG A 1 171 ? 13.988 0.666 -7.323 1.00 77.50 171 ARG A C 1
ATOM 1294 O O . ARG A 1 171 ? 14.805 0.342 -8.179 1.00 77.50 171 ARG A O 1
ATOM 1301 N N . GLN A 1 172 ? 13.906 1.910 -6.854 1.00 75.94 172 GLN A N 1
ATOM 1302 C CA . GLN A 1 172 ? 14.862 2.952 -7.240 1.00 75.94 172 GLN A CA 1
ATOM 1303 C C . GLN A 1 172 ? 16.281 2.589 -6.781 1.00 75.94 172 GLN A C 1
ATOM 1305 O O . GLN A 1 172 ? 17.220 2.692 -7.570 1.00 75.94 172 GLN A O 1
ATOM 1310 N N . ARG A 1 173 ? 16.437 2.072 -5.556 1.00 75.06 173 ARG A N 1
ATOM 1311 C CA . ARG A 1 173 ? 17.742 1.624 -5.043 1.00 75.06 173 ARG A CA 1
ATOM 1312 C C . ARG A 1 173 ? 18.248 0.357 -5.718 1.00 75.06 173 ARG A C 1
ATOM 1314 O O . ARG A 1 173 ? 19.427 0.289 -6.043 1.00 75.06 173 ARG A O 1
ATOM 1321 N N . ASP A 1 174 ? 17.384 -0.621 -5.964 1.00 73.50 174 ASP A N 1
ATOM 1322 C CA . ASP A 1 174 ? 17.725 -1.837 -6.707 1.00 73.50 174 ASP A CA 1
ATOM 1323 C C . ASP A 1 174 ? 18.192 -1.490 -8.128 1.00 73.50 174 ASP A C 1
ATOM 1325 O O . ASP A 1 174 ? 19.251 -1.936 -8.565 1.00 73.50 174 ASP A O 1
ATOM 1329 N N . ARG A 1 175 ? 17.486 -0.572 -8.808 1.00 68.94 175 ARG A N 1
ATOM 1330 C CA . ARG A 1 175 ? 17.928 -0.008 -10.092 1.00 68.94 175 ARG A CA 1
ATOM 1331 C C . ARG A 1 175 ? 19.283 0.668 -9.987 1.00 68.94 175 ARG A C 1
ATOM 1333 O O . ARG A 1 175 ? 20.074 0.469 -10.888 1.00 68.94 175 ARG A O 1
ATOM 1340 N N . ALA A 1 176 ? 19.554 1.456 -8.949 1.00 67.50 176 ALA A N 1
ATOM 1341 C CA . ALA A 1 176 ? 20.847 2.119 -8.789 1.00 67.50 176 ALA A CA 1
ATOM 1342 C C . ALA A 1 176 ? 21.985 1.114 -8.522 1.00 67.50 176 ALA A C 1
ATOM 1344 O O . ALA A 1 176 ? 23.059 1.231 -9.102 1.00 67.50 176 ALA A O 1
ATOM 1345 N N . ARG A 1 177 ? 21.733 0.086 -7.700 1.00 66.38 177 ARG A N 1
ATOM 1346 C CA . ARG A 1 177 ? 22.689 -0.992 -7.378 1.00 66.38 177 ARG A CA 1
ATOM 1347 C C . ARG A 1 177 ? 22.967 -1.918 -8.556 1.00 66.38 177 ARG A C 1
ATOM 1349 O O . ARG A 1 177 ? 24.041 -2.508 -8.640 1.00 66.38 177 ARG A O 1
ATOM 1356 N N . HIS A 1 178 ? 21.979 -2.105 -9.423 1.00 62.69 178 HIS A N 1
ATOM 1357 C CA . HIS A 1 178 ? 22.041 -3.004 -10.575 1.00 62.69 178 HIS A CA 1
ATOM 1358 C C . HIS A 1 178 ? 22.015 -2.253 -11.902 1.00 62.69 178 HIS A C 1
ATOM 1360 O O . HIS A 1 178 ? 21.817 -2.872 -12.949 1.00 62.69 178 HIS A O 1
ATOM 1366 N N . ALA A 1 179 ? 22.210 -0.933 -11.869 1.00 55.91 179 ALA A N 1
ATOM 1367 C CA . ALA A 1 179 ? 22.397 -0.139 -13.063 1.00 55.91 179 ALA A CA 1
ATOM 1368 C C . ALA A 1 179 ? 23.680 -0.659 -13.712 1.00 55.91 179 ALA A C 1
ATOM 1370 O O . ALA A 1 179 ? 24.752 -0.550 -13.107 1.00 55.91 179 ALA A O 1
ATOM 1371 N N . PRO A 1 180 ? 23.620 -1.232 -14.925 1.00 53.19 180 PRO A N 1
ATOM 1372 C CA . PRO A 1 180 ? 24.836 -1.324 -15.705 1.00 53.19 180 PRO A CA 1
ATOM 1373 C C . PRO A 1 180 ? 25.382 0.100 -15.829 1.00 53.19 180 PRO A C 1
ATOM 1375 O O . PRO A 1 180 ? 24.603 1.054 -15.914 1.00 53.19 180 PRO A O 1
ATOM 1378 N N . GLN A 1 181 ? 26.706 0.251 -15.841 1.00 54.25 181 GLN A N 1
ATOM 1379 C CA . GLN A 1 181 ? 27.336 1.503 -16.249 1.00 54.25 181 GLN A CA 1
ATOM 1380 C C . GLN A 1 181 ? 27.034 1.729 -17.739 1.00 54.25 181 GLN A C 1
ATOM 1382 O O . GLN A 1 181 ? 27.900 1.584 -18.597 1.00 54.25 181 GLN A O 1
ATOM 1387 N N . ALA A 1 182 ? 25.778 2.028 -18.078 1.00 55.34 182 ALA A N 1
ATOM 1388 C CA . ALA A 1 182 ? 25.483 2.694 -19.321 1.00 55.34 182 ALA A CA 1
ATOM 1389 C C . ALA A 1 182 ? 26.295 3.992 -19.261 1.00 55.34 182 ALA A C 1
ATOM 1391 O O . ALA A 1 182 ? 26.219 4.698 -18.247 1.00 55.34 182 ALA A O 1
ATOM 1392 N N . PRO A 1 183 ? 27.126 4.280 -20.275 1.00 57.03 183 PRO A N 1
ATOM 1393 C CA . PRO A 1 183 ? 27.865 5.528 -20.289 1.00 57.03 183 PRO A CA 1
ATOM 1394 C C . PRO A 1 183 ? 26.858 6.671 -20.101 1.00 57.03 183 PRO A C 1
ATOM 1396 O O . P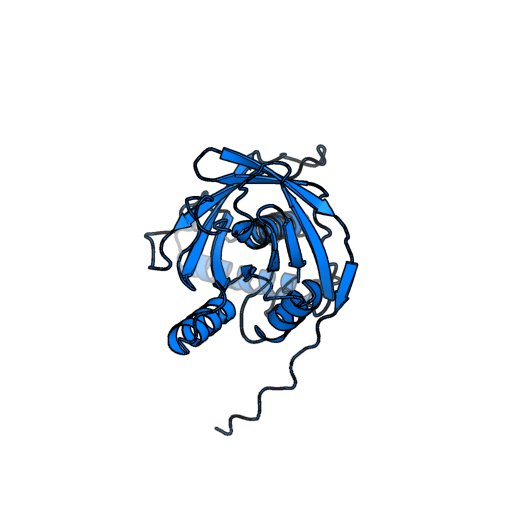RO A 1 183 ? 25.735 6.564 -20.607 1.00 57.03 183 PRO A O 1
ATOM 1399 N N . PRO A 1 184 ? 27.194 7.723 -19.339 1.00 59.06 184 PRO A N 1
ATOM 1400 C CA . PRO A 1 184 ? 26.295 8.858 -19.185 1.00 59.06 184 PRO A CA 1
ATOM 1401 C C . PRO A 1 184 ? 25.887 9.373 -20.574 1.00 59.06 184 PRO A C 1
ATOM 1403 O O . PRO A 1 184 ? 26.694 9.280 -21.508 1.00 59.06 184 PRO A O 1
ATOM 1406 N N . PRO A 1 185 ? 24.648 9.872 -20.742 1.00 66.06 185 PRO A N 1
ATOM 1407 C CA . PRO A 1 185 ? 24.242 10.444 -22.015 1.00 66.06 185 PRO A CA 1
ATOM 1408 C C . PRO A 1 185 ? 25.242 11.538 -22.416 1.00 66.06 185 PRO A C 1
ATOM 1410 O O . PRO A 1 185 ? 25.735 12.257 -21.535 1.00 66.06 185 PRO A O 1
ATOM 1413 N N . PRO A 1 186 ? 25.569 11.655 -23.715 1.00 68.31 186 PRO A N 1
ATOM 1414 C CA . PRO A 1 186 ? 26.443 12.716 -24.190 1.00 68.31 186 PRO A CA 1
ATOM 1415 C C . PRO A 1 186 ? 25.894 14.066 -23.723 1.00 68.31 186 PRO A C 1
ATOM 1417 O O . PRO A 1 186 ? 24.686 14.319 -23.759 1.00 68.31 186 PRO A O 1
ATOM 1420 N N . ARG A 1 187 ? 26.785 14.915 -23.212 1.00 70.31 187 ARG A N 1
ATOM 1421 C CA . ARG A 1 187 ? 26.439 16.277 -22.808 1.00 70.31 187 ARG A CA 1
ATOM 1422 C C . ARG A 1 187 ? 26.498 17.171 -24.031 1.00 70.31 187 ARG A C 1
ATOM 1424 O O . ARG A 1 187 ? 27.340 16.979 -24.905 1.00 70.31 187 ARG A O 1
ATOM 1431 N N . ARG A 1 188 ? 25.592 18.143 -24.101 1.00 59.72 188 ARG A N 1
ATOM 1432 C CA . ARG A 1 188 ? 25.515 19.093 -25.212 1.00 59.72 188 ARG A CA 1
ATOM 1433 C C . ARG A 1 188 ? 26.596 20.166 -25.053 1.00 59.72 188 ARG A C 1
ATOM 1435 O O . ARG A 1 188 ? 26.291 21.335 -24.847 1.00 59.72 188 ARG A O 1
ATOM 1442 N N . ASP A 1 189 ? 27.846 19.731 -25.126 1.00 63.47 189 ASP A N 1
ATOM 1443 C CA . ASP A 1 189 ? 29.029 20.567 -24.915 1.00 63.47 189 ASP A CA 1
ATOM 1444 C C . ASP A 1 189 ? 29.725 20.898 -26.257 1.00 63.47 189 ASP A C 1
ATOM 1446 O O . ASP A 1 189 ? 30.696 21.652 -26.294 1.00 63.47 189 ASP A O 1
ATOM 1450 N N . SER A 1 190 ? 29.221 20.360 -27.375 1.00 53.31 190 SER A N 1
ATOM 1451 C CA . SER A 1 190 ? 29.756 20.510 -28.732 1.00 53.31 190 SER A CA 1
ATOM 1452 C C . SER A 1 190 ? 29.023 21.589 -29.548 1.00 53.31 190 SER A C 1
ATOM 1454 O O . SER A 1 190 ? 27.805 21.753 -29.474 1.00 53.31 190 SER A O 1
ATOM 1456 N N . ALA A 1 191 ? 29.787 22.346 -30.344 1.00 55.12 191 ALA A N 1
ATOM 1457 C CA . ALA A 1 191 ? 29.301 23.464 -31.159 1.00 55.12 191 ALA A CA 1
ATOM 1458 C C . ALA A 1 191 ? 28.498 23.039 -32.409 1.00 55.12 191 ALA A C 1
ATOM 1460 O O . ALA A 1 191 ? 27.891 23.897 -33.051 1.00 55.12 191 ALA A O 1
ATOM 1461 N N . ASP A 1 192 ? 28.468 21.742 -32.743 1.00 68.06 192 ASP A N 1
ATOM 1462 C CA . ASP A 1 192 ? 27.744 21.190 -33.893 1.00 68.06 192 ASP A CA 1
ATOM 1463 C C . ASP A 1 192 ? 26.615 20.246 -33.444 1.00 68.06 192 ASP A C 1
ATOM 1465 O O . ASP A 1 192 ? 26.817 19.251 -32.745 1.00 68.06 192 ASP A O 1
ATOM 1469 N N . ILE A 1 193 ? 25.393 20.579 -33.860 1.00 60.81 193 ILE A N 1
ATOM 1470 C CA . ILE A 1 193 ? 24.160 19.850 -33.542 1.00 60.81 193 ILE A CA 1
ATOM 1471 C C . ILE A 1 193 ? 24.125 18.469 -34.212 1.00 60.81 193 ILE A C 1
ATOM 1473 O O . ILE A 1 193 ? 23.495 17.555 -33.675 1.00 60.81 193 ILE A O 1
ATOM 1477 N N . ASN A 1 194 ? 24.788 18.301 -35.359 1.00 66.44 194 ASN A N 1
ATOM 1478 C CA . ASN A 1 194 ? 24.764 17.042 -36.103 1.00 66.44 194 ASN A CA 1
ATOM 1479 C C . ASN A 1 194 ? 25.633 15.968 -35.435 1.00 66.44 194 ASN A C 1
ATOM 1481 O O . ASN A 1 194 ? 25.220 14.810 -35.363 1.00 66.44 194 ASN A O 1
ATOM 1485 N N . ASP A 1 195 ? 26.774 16.363 -34.868 1.00 70.38 195 ASP A N 1
ATOM 1486 C CA . ASP A 1 195 ? 27.657 15.464 -34.117 1.00 70.38 195 ASP A CA 1
ATOM 1487 C C . ASP A 1 195 ? 26.990 15.000 -32.815 1.00 70.38 195 ASP A C 1
ATOM 1489 O O . ASP A 1 195 ? 26.970 13.807 -32.510 1.00 70.38 195 ASP A O 1
ATOM 1493 N N . PHE A 1 196 ? 26.318 15.913 -32.105 1.00 69.94 196 PHE A N 1
ATOM 1494 C CA . PHE A 1 196 ? 25.541 15.574 -30.910 1.00 69.94 196 PHE A CA 1
ATOM 1495 C C . PHE A 1 196 ? 24.400 14.588 -31.213 1.00 69.94 196 PHE A C 1
ATOM 1497 O O . PHE A 1 196 ? 24.173 13.639 -30.463 1.00 69.94 196 PHE A O 1
ATOM 1504 N N . ALA A 1 197 ? 23.688 14.771 -32.330 1.00 68.81 197 ALA A N 1
ATOM 1505 C CA . ALA A 1 197 ? 22.632 13.848 -32.743 1.00 68.81 197 ALA A CA 1
ATOM 1506 C C . ALA A 1 197 ? 23.181 12.439 -33.050 1.00 68.81 197 ALA A C 1
ATOM 1508 O O . ALA A 1 197 ? 22.562 11.443 -32.664 1.00 68.81 197 ALA A O 1
ATOM 1509 N N . GLY A 1 198 ? 24.358 12.351 -33.682 1.00 73.75 198 GLY A N 1
ATOM 1510 C CA . GLY A 1 198 ? 25.060 11.086 -33.922 1.00 73.75 198 GLY A CA 1
ATOM 1511 C C . GLY A 1 198 ? 25.506 10.392 -32.630 1.00 73.75 198 GLY A C 1
ATOM 1512 O O . GLY A 1 198 ? 25.318 9.183 -32.473 1.00 73.75 198 GLY A O 1
ATOM 1513 N N . GLU A 1 199 ? 26.024 11.152 -31.665 1.00 73.62 199 GLU A N 1
ATOM 1514 C CA . GLU A 1 199 ? 26.408 10.643 -30.343 1.00 73.62 199 GLU A CA 1
ATOM 1515 C C . GLU A 1 199 ? 25.205 10.124 -29.544 1.00 73.62 199 GLU A C 1
ATOM 1517 O O . GLU A 1 199 ? 25.282 9.051 -28.937 1.00 73.62 199 GLU A O 1
ATOM 1522 N N . VAL A 1 200 ? 24.078 10.844 -29.574 1.00 71.75 200 VAL A N 1
ATOM 1523 C CA . VAL A 1 200 ? 22.826 10.429 -28.923 1.00 71.75 200 VAL A CA 1
ATOM 1524 C C . VAL A 1 200 ? 22.286 9.145 -29.551 1.00 71.75 200 VAL A C 1
ATOM 1526 O O . VAL A 1 200 ? 21.923 8.227 -28.818 1.00 71.75 200 VAL 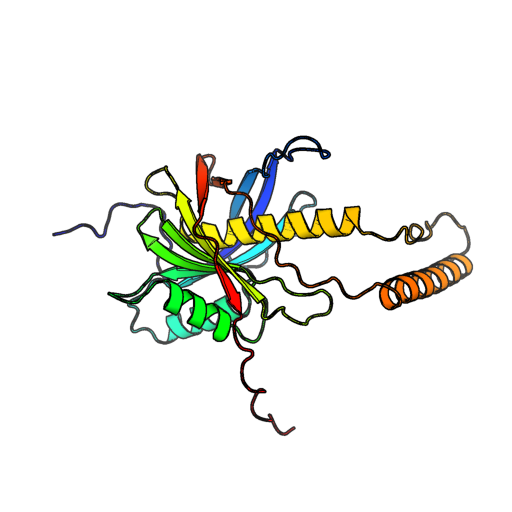A O 1
ATOM 1529 N N . ALA A 1 201 ? 22.275 9.031 -30.882 1.00 69.62 201 ALA A N 1
ATOM 1530 C CA . ALA A 1 201 ? 21.819 7.819 -31.565 1.00 69.62 201 ALA A CA 1
ATOM 1531 C C . ALA A 1 201 ? 22.667 6.594 -31.175 1.00 69.62 201 ALA A C 1
ATOM 1533 O O . ALA A 1 201 ? 22.130 5.566 -30.757 1.00 69.62 201 ALA A O 1
ATOM 1534 N N . ALA A 1 202 ? 23.996 6.734 -31.194 1.00 72.88 202 ALA A N 1
ATOM 1535 C CA . ALA A 1 202 ? 24.914 5.667 -30.800 1.00 72.88 202 ALA A CA 1
ATOM 1536 C C . ALA A 1 202 ? 24.850 5.332 -29.295 1.00 72.88 202 ALA A C 1
ATOM 1538 O O . ALA A 1 202 ? 25.182 4.212 -28.892 1.00 72.88 202 ALA A O 1
ATOM 1539 N N . TRP A 1 203 ? 24.459 6.292 -28.449 1.00 75.31 203 TRP A N 1
ATOM 1540 C CA . TRP A 1 203 ? 24.189 6.075 -27.027 1.00 75.31 203 TRP A CA 1
ATOM 1541 C C . TRP A 1 203 ? 22.884 5.300 -26.809 1.00 75.31 203 TRP A C 1
ATOM 1543 O O . TRP A 1 203 ? 22.882 4.332 -26.049 1.00 75.31 203 TRP A O 1
ATOM 1553 N N . ILE A 1 204 ? 21.805 5.659 -27.516 1.00 70.62 204 ILE A N 1
ATOM 1554 C CA . ILE A 1 204 ? 20.509 4.961 -27.460 1.00 70.62 204 ILE A CA 1
ATOM 1555 C C . ILE A 1 204 ? 20.669 3.493 -27.871 1.00 70.62 204 ILE A C 1
ATOM 1557 O O . ILE A 1 204 ? 20.175 2.606 -27.174 1.00 70.62 204 ILE A O 1
ATOM 1561 N N . GLU A 1 205 ? 21.394 3.212 -28.957 1.00 71.94 205 GLU A N 1
ATOM 1562 C CA . GLU A 1 205 ? 21.646 1.839 -29.415 1.00 71.94 205 GLU A CA 1
ATOM 1563 C C . GLU A 1 205 ? 22.420 1.014 -28.379 1.00 71.94 205 GLU A C 1
ATOM 1565 O O . GLU A 1 205 ? 22.043 -0.122 -28.077 1.00 71.94 205 GLU A O 1
ATOM 1570 N N . ARG A 1 206 ? 23.454 1.602 -27.762 1.00 64.31 206 ARG A N 1
ATOM 1571 C CA . ARG A 1 206 ? 24.220 0.963 -26.680 1.00 64.31 206 ARG A CA 1
ATOM 1572 C C . ARG A 1 206 ? 23.377 0.736 -25.427 1.00 64.31 206 ARG A C 1
ATOM 1574 O O . ARG A 1 206 ? 23.441 -0.345 -24.846 1.00 64.31 206 ARG A O 1
ATOM 1581 N N . ALA A 1 207 ? 22.553 1.702 -25.028 1.00 61.53 207 ALA A N 1
ATOM 1582 C CA . ALA A 1 207 ? 21.630 1.554 -23.905 1.00 61.53 207 ALA A CA 1
ATOM 1583 C C . ALA A 1 207 ? 20.583 0.453 -24.167 1.00 61.53 207 ALA A C 1
ATOM 1585 O O . ALA A 1 207 ? 20.250 -0.323 -23.268 1.00 61.53 207 ALA A O 1
ATOM 1586 N N . ALA A 1 208 ? 20.099 0.335 -25.406 1.00 61.72 208 ALA A N 1
ATOM 1587 C CA . ALA A 1 208 ? 19.184 -0.723 -25.820 1.00 61.72 208 ALA A CA 1
ATOM 1588 C C . ALA A 1 208 ? 19.853 -2.110 -25.830 1.00 61.72 208 ALA A C 1
ATOM 1590 O O . ALA A 1 208 ? 19.225 -3.084 -25.419 1.00 61.72 208 ALA A O 1
ATOM 1591 N N . GLU A 1 209 ? 21.114 -2.213 -26.262 1.00 64.38 209 GLU A N 1
ATOM 1592 C CA . GLU A 1 209 ? 21.890 -3.464 -26.244 1.00 64.38 209 GLU A CA 1
ATOM 1593 C C . GLU A 1 209 ? 22.151 -3.948 -24.809 1.00 64.38 209 GLU A C 1
ATOM 1595 O O . GLU A 1 209 ? 21.926 -5.115 -24.482 1.00 64.38 209 GLU A O 1
ATOM 1600 N N . VAL A 1 210 ? 22.533 -3.029 -23.917 1.00 64.19 210 VAL A N 1
ATOM 1601 C CA . VAL A 1 210 ? 22.737 -3.299 -22.485 1.00 64.19 210 VAL A CA 1
ATOM 1602 C C . VAL A 1 210 ? 21.438 -3.765 -21.813 1.00 64.19 210 VAL A C 1
ATOM 1604 O O . VAL A 1 210 ? 21.448 -4.690 -21.004 1.00 64.19 210 VAL A O 1
ATOM 1607 N N . ASN A 1 211 ? 20.296 -3.179 -22.182 1.00 57.56 211 ASN A N 1
ATOM 1608 C CA . ASN A 1 211 ? 18.992 -3.631 -21.695 1.00 57.56 211 ASN A CA 1
ATOM 1609 C C . ASN A 1 211 ? 18.579 -5.000 -22.263 1.00 57.56 211 ASN A C 1
ATOM 1611 O O . ASN A 1 211 ? 17.980 -5.789 -21.535 1.00 57.56 211 ASN A O 1
ATOM 1615 N N . ARG A 1 212 ? 18.898 -5.305 -23.531 1.00 60.19 212 ARG A N 1
ATOM 1616 C CA . ARG A 1 212 ? 18.587 -6.600 -24.176 1.00 60.19 212 ARG A CA 1
ATOM 1617 C C . ARG A 1 212 ? 19.427 -7.760 -23.640 1.00 60.19 212 ARG A C 1
ATOM 1619 O O . ARG A 1 212 ? 18.930 -8.878 -23.563 1.00 60.19 212 ARG A O 1
ATOM 1626 N N . SER A 1 213 ? 20.673 -7.496 -23.257 1.00 56.41 213 SER A N 1
ATOM 1627 C CA . SER A 1 213 ? 21.597 -8.490 -22.689 1.00 56.41 213 SER A CA 1
ATOM 1628 C C . SER A 1 213 ? 21.442 -8.673 -21.175 1.00 56.41 213 SER A C 1
ATOM 1630 O O . SER A 1 213 ? 22.106 -9.525 -20.579 1.00 56.41 213 SER A O 1
ATOM 1632 N N . ARG A 1 214 ? 20.544 -7.909 -20.538 1.00 56.34 214 ARG A N 1
ATOM 1633 C CA . ARG A 1 214 ? 20.248 -8.043 -19.114 1.00 56.34 214 ARG A CA 1
ATOM 1634 C C . ARG A 1 214 ? 19.593 -9.408 -18.853 1.00 56.34 214 ARG A C 1
ATOM 1636 O O . ARG A 1 214 ? 18.553 -9.696 -19.449 1.00 56.34 214 ARG A O 1
ATOM 1643 N N . PRO A 1 215 ? 20.129 -10.241 -17.940 1.00 46.50 215 PRO A N 1
ATOM 1644 C CA . PRO A 1 215 ? 19.396 -11.413 -17.486 1.00 46.50 215 PRO A CA 1
ATOM 1645 C C . PRO A 1 215 ? 18.057 -10.946 -16.917 1.00 46.50 215 PRO A C 1
ATOM 1647 O O . PRO A 1 215 ? 18.016 -9.979 -16.149 1.00 46.50 215 PRO A O 1
ATOM 1650 N N . ALA A 1 216 ? 16.964 -11.609 -17.310 1.00 48.75 216 ALA A N 1
ATOM 1651 C CA . ALA A 1 216 ? 15.656 -11.319 -16.743 1.00 48.75 216 ALA A CA 1
ATOM 1652 C C . ALA A 1 216 ? 15.800 -11.332 -15.212 1.00 48.75 216 ALA A C 1
ATOM 1654 O O . ALA A 1 216 ? 16.345 -12.308 -14.679 1.00 48.75 216 ALA A O 1
ATOM 1655 N N . PRO A 1 217 ? 15.407 -10.258 -14.503 1.00 49.41 217 PRO A N 1
ATOM 1656 C CA . PRO A 1 217 ? 15.489 -10.258 -13.055 1.00 49.41 217 PRO A CA 1
ATOM 1657 C C . PRO A 1 217 ? 14.730 -11.491 -12.566 1.00 49.41 217 PRO A C 1
ATOM 1659 O O . PRO A 1 217 ? 13.562 -11.670 -12.918 1.00 49.41 217 PRO A O 1
ATOM 1662 N N . LYS A 1 218 ? 15.407 -12.376 -11.820 1.00 43.81 218 LYS A N 1
ATOM 1663 C CA . LYS A 1 218 ? 14.720 -13.466 -11.123 1.00 43.81 218 LYS A CA 1
ATOM 1664 C C . LYS A 1 218 ? 13.667 -12.782 -10.261 1.00 43.81 218 LYS A C 1
ATOM 1666 O O . LYS A 1 218 ? 14.022 -11.932 -9.446 1.00 43.81 218 LYS A O 1
ATOM 1671 N N . ALA A 1 219 ? 12.397 -13.050 -10.543 1.00 47.31 219 ALA A N 1
ATOM 1672 C CA . ALA A 1 219 ? 11.280 -12.386 -9.897 1.00 47.31 219 ALA A CA 1
ATOM 1673 C C . ALA A 1 219 ? 11.283 -12.744 -8.406 1.00 47.31 219 ALA A C 1
ATOM 1675 O O . ALA A 1 219 ? 10.702 -13.739 -7.998 1.00 47.31 219 ALA A O 1
ATOM 1676 N N . ASN A 1 220 ? 11.972 -11.942 -7.600 1.00 55.97 220 ASN A N 1
ATOM 1677 C CA . ASN A 1 220 ? 11.845 -11.957 -6.157 1.00 55.97 220 ASN A CA 1
ATOM 1678 C C . ASN A 1 220 ? 11.007 -10.737 -5.801 1.00 55.97 220 ASN A C 1
ATOM 1680 O O . ASN A 1 220 ? 11.425 -9.595 -6.009 1.00 55.97 220 ASN A O 1
ATOM 1684 N N . VAL A 1 221 ? 9.796 -10.970 -5.308 1.00 61.78 221 VAL A N 1
ATOM 1685 C CA . VAL A 1 221 ? 9.042 -9.923 -4.621 1.00 61.78 221 VAL A CA 1
ATOM 1686 C C . VAL A 1 221 ? 9.870 -9.545 -3.392 1.00 61.78 221 VAL A C 1
ATOM 1688 O O . VAL A 1 221 ? 10.218 -10.443 -2.622 1.00 61.78 221 VAL A O 1
ATOM 1691 N N . PRO A 1 222 ? 10.269 -8.272 -3.221 1.00 71.94 222 PRO A N 1
ATOM 1692 C CA . PRO A 1 222 ? 11.077 -7.906 -2.071 1.00 71.94 222 PRO A CA 1
ATOM 1693 C C . PRO A 1 222 ? 10.236 -8.088 -0.806 1.00 71.94 222 PRO A C 1
ATOM 1695 O O . PRO A 1 222 ? 9.080 -7.661 -0.762 1.00 71.94 222 PRO A O 1
ATOM 1698 N N . LEU A 1 223 ? 10.814 -8.722 0.215 1.00 77.75 223 LEU A N 1
ATOM 1699 C CA . LEU A 1 223 ? 10.181 -8.795 1.527 1.00 77.75 223 LEU A CA 1
ATOM 1700 C C . LEU A 1 223 ? 10.265 -7.412 2.194 1.00 77.75 223 LEU A C 1
ATOM 1702 O O . LEU A 1 223 ? 11.363 -6.849 2.262 1.00 77.75 223 LEU A O 1
ATOM 1706 N N . PRO A 1 224 ? 9.132 -6.845 2.645 1.00 84.06 224 PRO A N 1
ATOM 1707 C CA . PRO A 1 224 ? 9.128 -5.606 3.413 1.00 84.06 224 PRO A CA 1
ATOM 1708 C C . PRO A 1 224 ? 9.926 -5.732 4.714 1.00 84.06 224 PRO A C 1
ATOM 1710 O O . PRO A 1 224 ? 10.012 -6.831 5.263 1.00 84.06 224 PRO A O 1
ATOM 1713 N N . PRO A 1 225 ? 10.459 -4.622 5.253 1.00 85.00 225 PRO A N 1
ATOM 1714 C CA . PRO A 1 225 ? 10.945 -4.603 6.626 1.00 85.00 225 PRO A CA 1
ATOM 1715 C C . PRO A 1 225 ? 9.786 -4.872 7.595 1.00 85.00 225 PRO A C 1
ATOM 1717 O O . PRO A 1 225 ? 8.634 -4.557 7.302 1.00 85.00 225 PRO A O 1
ATOM 1720 N N . GLU A 1 226 ? 10.097 -5.377 8.787 1.00 87.06 226 GLU A N 1
ATOM 1721 C CA . GLU A 1 226 ? 9.107 -5.647 9.846 1.00 87.06 226 GLU A CA 1
ATOM 1722 C C . GLU A 1 226 ? 8.432 -4.375 10.387 1.00 87.06 226 GLU A C 1
ATOM 1724 O O . GLU A 1 226 ? 7.440 -4.437 11.116 1.00 87.06 226 GLU A O 1
ATOM 1729 N N . ARG A 1 227 ? 8.968 -3.200 10.039 1.00 90.62 227 ARG A N 1
ATOM 1730 C CA . ARG A 1 227 ? 8.469 -1.900 10.473 1.00 90.62 227 ARG A CA 1
ATOM 1731 C C . ARG A 1 227 ? 8.627 -0.848 9.382 1.00 90.62 227 ARG A C 1
ATOM 1733 O O . ARG A 1 227 ? 9.689 -0.725 8.774 1.00 90.62 227 ARG A O 1
ATOM 1740 N N . LEU A 1 228 ? 7.588 -0.037 9.218 1.00 90.75 228 LEU A N 1
ATOM 1741 C CA . LEU A 1 228 ? 7.606 1.221 8.478 1.00 90.75 228 LEU A CA 1
ATOM 1742 C C . LEU A 1 228 ? 7.012 2.318 9.358 1.00 90.75 228 LEU A C 1
ATOM 1744 O O . LEU A 1 228 ? 6.097 2.068 10.139 1.00 90.75 228 LEU A O 1
ATOM 1748 N N . ASP A 1 229 ? 7.507 3.540 9.206 1.00 90.81 229 ASP A N 1
ATOM 1749 C CA . ASP A 1 229 ? 6.926 4.691 9.884 1.00 90.81 229 ASP A CA 1
ATOM 1750 C C . ASP A 1 229 ? 6.244 5.608 8.869 1.00 90.81 229 ASP A C 1
ATOM 1752 O O . ASP A 1 229 ? 6.816 5.964 7.833 1.00 90.81 229 ASP A O 1
ATOM 1756 N N . LEU A 1 230 ? 5.018 5.995 9.207 1.00 90.56 230 LEU A N 1
ATOM 1757 C CA . LEU A 1 230 ? 4.175 6.900 8.446 1.00 90.56 230 LEU A CA 1
ATOM 1758 C C . LEU A 1 230 ? 4.101 8.239 9.169 1.00 90.56 230 LEU A C 1
ATOM 1760 O O . LEU A 1 230 ? 3.762 8.288 10.346 1.00 90.56 230 LEU A O 1
ATOM 1764 N N . ILE A 1 231 ? 4.377 9.328 8.467 1.00 89.69 231 ILE A N 1
ATOM 1765 C CA . ILE A 1 231 ? 4.029 10.674 8.906 1.00 89.69 231 ILE A CA 1
ATOM 1766 C C . ILE A 1 231 ? 2.822 11.130 8.099 1.00 89.69 231 ILE A C 1
ATOM 1768 O O . ILE A 1 231 ? 2.798 10.985 6.879 1.00 89.69 231 ILE A O 1
ATOM 1772 N N . GLU A 1 232 ? 1.844 11.706 8.780 1.00 88.25 232 GLU A N 1
ATOM 1773 C CA . GLU A 1 232 ? 0.679 12.331 8.175 1.00 88.25 232 GLU A CA 1
ATOM 1774 C C . GLU A 1 232 ? 0.205 13.495 9.044 1.00 88.25 232 GLU A C 1
ATOM 1776 O O . GLU A 1 232 ? 0.120 13.360 10.262 1.00 88.25 232 GLU A O 1
ATOM 1781 N N . ASP A 1 233 ? -0.118 14.638 8.429 1.00 86.12 233 ASP A N 1
ATOM 1782 C CA . ASP A 1 233 ? -0.610 15.829 9.134 1.00 86.12 233 ASP A CA 1
ATOM 1783 C C . ASP A 1 233 ? 0.275 16.200 10.346 1.00 86.12 233 ASP A C 1
ATOM 1785 O O . ASP A 1 233 ? -0.209 16.615 11.402 1.00 86.12 233 ASP A O 1
ATOM 1789 N N . GLY A 1 234 ? 1.591 15.990 10.216 1.00 85.25 234 GLY A N 1
ATOM 1790 C CA . GLY A 1 234 ? 2.590 16.222 11.266 1.00 85.25 234 GLY A CA 1
ATOM 1791 C C . GLY A 1 234 ? 2.657 15.164 12.379 1.00 85.25 234 GLY A C 1
ATOM 1792 O O . GLY A 1 234 ? 3.496 15.289 13.268 1.00 85.25 234 GLY A O 1
ATOM 1793 N N . HIS A 1 235 ? 1.830 14.120 12.336 1.00 89.38 235 HIS A N 1
ATOM 1794 C CA . HIS A 1 235 ? 1.804 13.029 13.310 1.00 89.38 235 HIS A CA 1
ATOM 1795 C C . HIS A 1 235 ? 2.539 11.805 12.769 1.00 89.38 235 HIS A C 1
ATOM 1797 O O . HIS A 1 235 ? 2.380 11.446 11.606 1.00 89.38 235 HIS A O 1
ATOM 1803 N N . ARG A 1 236 ? 3.350 11.158 13.614 1.00 90.88 236 ARG A N 1
ATOM 1804 C CA . ARG A 1 236 ? 4.075 9.928 13.271 1.00 90.88 236 ARG A CA 1
ATOM 1805 C C . ARG A 1 236 ? 3.337 8.710 13.818 1.00 90.88 236 ARG A C 1
ATOM 1807 O O . ARG A 1 236 ? 3.032 8.660 15.006 1.00 90.88 236 ARG A O 1
ATOM 1814 N N . TYR A 1 237 ? 3.154 7.717 12.962 1.00 92.31 237 TYR A N 1
ATOM 1815 C CA . TYR A 1 237 ? 2.526 6.433 13.234 1.00 92.31 237 TYR A CA 1
ATOM 1816 C C . TYR A 1 237 ? 3.538 5.319 12.953 1.00 92.31 237 TYR A C 1
ATOM 1818 O O . TYR A 1 237 ? 4.069 5.217 11.845 1.00 92.31 237 TYR A O 1
ATOM 1826 N N . THR A 1 238 ? 3.812 4.490 13.958 1.00 93.25 238 THR A N 1
ATOM 1827 C CA . THR A 1 238 ? 4.639 3.286 13.801 1.00 93.25 238 THR A CA 1
ATOM 1828 C C . THR A 1 238 ? 3.769 2.152 13.276 1.00 93.25 238 THR A C 1
ATOM 1830 O O . THR A 1 238 ? 2.777 1.804 13.917 1.00 93.25 238 THR A O 1
ATOM 1833 N N . VAL A 1 239 ? 4.140 1.557 12.142 1.00 94.31 239 VAL A N 1
ATOM 1834 C CA . VAL A 1 239 ? 3.393 0.465 11.508 1.00 94.31 239 VAL A CA 1
ATOM 1835 C C . VAL A 1 239 ? 4.248 -0.797 11.468 1.00 94.31 239 VAL A C 1
ATOM 1837 O O . VAL A 1 239 ? 5.309 -0.826 10.847 1.00 94.31 239 VAL A O 1
ATOM 1840 N N . HIS A 1 240 ? 3.769 -1.859 12.108 1.00 94.69 240 HIS A N 1
ATOM 1841 C CA . HIS A 1 240 ? 4.393 -3.180 12.107 1.00 94.69 240 HIS A CA 1
ATOM 1842 C C . HIS A 1 240 ? 3.853 -4.037 10.966 1.00 94.69 240 HIS A C 1
ATOM 1844 O O . HIS A 1 240 ? 2.640 -4.090 10.751 1.00 94.69 240 HIS A O 1
ATOM 1850 N N . LEU A 1 241 ? 4.754 -4.717 10.262 1.00 93.75 241 LEU A N 1
ATOM 1851 C CA . LEU A 1 241 ? 4.471 -5.635 9.166 1.00 93.75 241 LEU A CA 1
ATOM 1852 C C . LEU A 1 241 ? 4.808 -7.055 9.633 1.00 93.75 241 LEU A C 1
ATOM 1854 O O . LEU A 1 241 ? 5.918 -7.311 10.094 1.00 93.75 241 LEU A O 1
ATOM 1858 N N . ARG A 1 242 ? 3.845 -7.972 9.540 1.00 89.06 242 ARG A N 1
ATOM 1859 C CA . ARG A 1 242 ? 3.980 -9.358 10.017 1.00 89.06 242 ARG A CA 1
ATOM 1860 C C . ARG A 1 242 ? 3.156 -10.330 9.172 1.00 89.06 242 ARG A C 1
ATOM 1862 O O . ARG A 1 242 ? 2.473 -9.912 8.240 1.00 89.06 242 ARG A O 1
ATOM 1869 N N . ASP A 1 243 ? 3.178 -11.609 9.543 1.00 87.38 243 ASP A N 1
ATOM 1870 C CA . ASP A 1 243 ? 2.371 -12.674 8.926 1.00 87.38 243 ASP A CA 1
ATOM 1871 C C . ASP A 1 243 ? 2.592 -12.759 7.404 1.00 87.38 243 ASP A C 1
ATOM 1873 O O . ASP A 1 243 ? 1.637 -12.755 6.623 1.00 87.38 243 ASP A O 1
ATOM 1877 N N . PHE A 1 244 ? 3.866 -12.746 6.994 1.00 84.88 244 PHE A N 1
ATOM 1878 C CA . PHE A 1 244 ? 4.274 -12.773 5.592 1.00 84.88 244 PHE A CA 1
ATOM 1879 C C . PHE A 1 244 ? 4.005 -14.147 4.974 1.00 84.88 244 PHE A C 1
ATOM 1881 O O . PHE A 1 244 ? 4.619 -15.147 5.346 1.00 84.88 244 PHE A O 1
ATOM 1888 N N . GLU A 1 245 ? 3.131 -14.174 3.979 1.00 83.50 245 GLU A N 1
ATOM 1889 C CA . GLU A 1 245 ? 2.755 -15.363 3.228 1.00 83.50 245 GLU A CA 1
ATOM 1890 C C . GLU A 1 245 ? 3.089 -15.157 1.755 1.00 83.50 245 GLU A C 1
ATOM 1892 O O . GLU A 1 245 ? 2.632 -14.205 1.120 1.00 83.50 245 GLU A O 1
ATOM 1897 N N . LEU A 1 246 ? 3.892 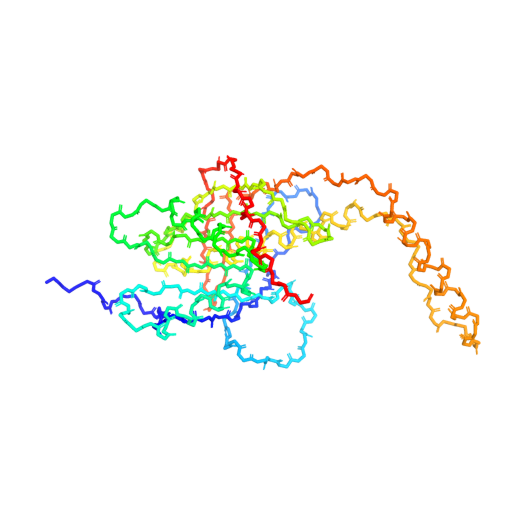-16.059 1.193 1.00 82.00 246 LEU A N 1
ATOM 1898 C CA . LEU A 1 246 ? 4.102 -16.096 -0.249 1.00 82.00 246 LEU A CA 1
ATOM 1899 C C . LEU A 1 246 ? 2.802 -16.525 -0.924 1.00 82.00 246 LEU A C 1
ATOM 1901 O O . LEU A 1 246 ? 2.212 -17.540 -0.555 1.00 82.00 246 LEU A O 1
ATOM 1905 N N . THR A 1 247 ? 2.374 -15.758 -1.918 1.00 78.25 247 THR A N 1
ATOM 1906 C CA . THR A 1 247 ? 1.113 -15.995 -2.620 1.00 78.25 247 THR A CA 1
ATOM 1907 C C . THR A 1 247 ? 1.278 -15.786 -4.118 1.00 78.25 247 THR A C 1
ATOM 1909 O O . THR A 1 247 ? 2.172 -15.066 -4.568 1.00 78.25 247 THR A O 1
ATOM 1912 N N . THR A 1 248 ? 0.402 -16.416 -4.891 1.00 78.81 248 THR A N 1
ATOM 1913 C CA . THR A 1 248 ? 0.352 -16.292 -6.344 1.00 78.81 248 THR A CA 1
ATOM 1914 C C . THR A 1 248 ? -1.086 -15.992 -6.741 1.00 78.81 248 THR A C 1
ATOM 1916 O O . THR A 1 248 ? -1.971 -16.829 -6.566 1.00 78.81 248 THR A O 1
ATOM 1919 N N . TRP A 1 249 ? -1.324 -14.813 -7.314 1.00 79.25 249 TRP A N 1
ATOM 1920 C CA . TRP A 1 249 ? -2.643 -14.451 -7.830 1.00 79.25 249 TRP A CA 1
ATOM 1921 C C . TRP A 1 249 ? -2.768 -14.858 -9.303 1.00 79.25 249 TRP A C 1
ATOM 1923 O O . TRP A 1 249 ? -1.835 -14.627 -10.082 1.00 79.25 249 TRP A O 1
ATOM 1933 N N . PRO A 1 250 ? -3.890 -15.479 -9.711 1.00 66.25 250 PRO A N 1
ATOM 1934 C CA . PRO A 1 250 ? -4.084 -15.908 -11.090 1.00 66.25 250 PRO A CA 1
ATOM 1935 C C . PRO A 1 250 ? -4.129 -14.706 -12.045 1.00 66.25 250 PRO A C 1
ATOM 1937 O O . PRO A 1 250 ? -4.612 -13.632 -11.687 1.00 66.25 250 PRO A O 1
ATOM 1940 N N . ASP A 1 251 ? -3.671 -14.903 -13.286 1.00 55.69 251 ASP A N 1
ATOM 1941 C CA . ASP A 1 251 ? -4.062 -14.003 -14.378 1.00 55.69 251 ASP A CA 1
ATOM 1942 C C . ASP A 1 251 ? -5.564 -14.186 -14.635 1.00 55.69 251 ASP A C 1
ATOM 1944 O O . ASP A 1 251 ? -6.073 -15.309 -14.534 1.00 55.69 251 ASP A O 1
ATOM 1948 N N . LEU A 1 252 ? -6.276 -13.120 -15.019 1.00 51.56 252 LEU A N 1
ATOM 1949 C CA . LEU A 1 252 ? -7.592 -13.324 -15.616 1.00 51.56 252 LEU A CA 1
ATOM 1950 C C . LEU A 1 252 ? -7.453 -14.166 -16.896 1.00 51.56 252 LEU A C 1
ATOM 1952 O O . LEU A 1 252 ? -6.431 -14.082 -17.592 1.00 51.56 252 LEU A O 1
ATOM 1956 N N . PRO A 1 253 ? -8.492 -14.943 -17.255 1.00 41.12 253 PRO A N 1
ATOM 1957 C CA . PRO A 1 253 ? -8.617 -15.445 -18.614 1.00 41.12 253 PRO A CA 1
ATOM 1958 C C . PRO A 1 253 ? -8.457 -14.279 -19.605 1.00 41.12 253 PRO A C 1
ATOM 1960 O O . PRO A 1 253 ? -8.817 -13.144 -19.271 1.00 41.12 253 PRO A O 1
ATOM 1963 N N . PRO A 1 254 ? -7.905 -14.530 -20.807 1.00 40.59 254 PRO A N 1
ATOM 1964 C CA . PRO A 1 254 ? -7.731 -13.490 -21.812 1.00 40.59 254 PRO A CA 1
ATOM 1965 C C . PRO A 1 254 ? -9.041 -12.723 -21.979 1.00 40.59 254 PRO A C 1
ATOM 1967 O O . PRO A 1 254 ? -10.119 -13.327 -21.987 1.00 40.59 254 PRO A O 1
ATOM 1970 N N . ALA A 1 255 ? -8.944 -11.391 -22.060 1.00 43.47 255 ALA A N 1
ATOM 1971 C CA . ALA A 1 255 ? -10.103 -10.557 -22.337 1.00 43.47 255 ALA A CA 1
ATOM 1972 C C . ALA A 1 255 ? -10.856 -11.165 -23.533 1.00 43.47 255 ALA A C 1
ATOM 1974 O O . ALA A 1 255 ? -10.195 -11.552 -24.501 1.00 43.47 255 ALA A O 1
ATOM 1975 N N . PRO A 1 256 ? -12.194 -11.301 -23.475 1.00 38.31 256 PRO A N 1
ATOM 1976 C CA . PRO A 1 256 ? -12.944 -11.820 -24.608 1.00 38.31 256 PRO A CA 1
ATOM 1977 C C . PRO A 1 256 ? -12.574 -10.990 -25.832 1.00 38.31 256 PRO A C 1
ATOM 1979 O O . PRO A 1 256 ? -12.558 -9.758 -25.729 1.00 38.31 256 PRO A O 1
ATOM 1982 N N . ASP A 1 257 ? -12.237 -11.670 -26.934 1.00 38.91 257 ASP A N 1
ATOM 1983 C CA . ASP A 1 257 ? -11.877 -11.053 -28.209 1.00 38.91 257 ASP A CA 1
ATOM 1984 C C . ASP A 1 257 ? -12.851 -9.910 -28.484 1.00 38.91 257 ASP A C 1
ATOM 1986 O O . ASP A 1 257 ? -14.022 -10.112 -28.818 1.00 38.91 257 ASP A O 1
ATOM 1990 N N . ARG A 1 258 ? -12.375 -8.675 -28.313 1.00 41.31 258 ARG A N 1
ATOM 1991 C CA . ARG A 1 258 ? -13.060 -7.521 -28.870 1.00 41.31 258 ARG A CA 1
ATOM 1992 C C . ARG A 1 258 ? -12.728 -7.565 -30.344 1.00 41.31 258 ARG A C 1
ATOM 1994 O O . ARG A 1 258 ? -11.759 -6.942 -30.761 1.00 41.31 258 ARG A O 1
ATOM 2001 N N . GLY A 1 259 ? -13.489 -8.376 -31.079 1.00 40.97 259 GLY A N 1
ATOM 2002 C CA . GLY A 1 259 ? -13.456 -8.398 -32.531 1.00 40.97 259 GLY A CA 1
ATOM 2003 C C . GLY A 1 259 ? -13.521 -6.963 -33.041 1.00 40.97 259 GLY A C 1
ATOM 2004 O O . GLY A 1 259 ? -14.540 -6.290 -32.879 1.00 40.97 259 GLY A O 1
ATOM 2005 N N . LEU A 1 260 ? -12.395 -6.506 -33.576 1.00 34.91 260 LEU A N 1
ATOM 2006 C CA . LEU A 1 260 ? -12.244 -5.319 -34.401 1.00 34.91 260 LEU A CA 1
ATOM 2007 C C . LEU A 1 260 ? -11.686 -5.791 -35.738 1.00 34.91 260 LEU A C 1
ATOM 2009 O O . LEU A 1 260 ? -10.719 -6.586 -35.710 1.00 34.91 260 LEU A O 1
#

Sequence (260 aa):
MQLEQQSGRLWGGGVAARIDARITADPGDAETESAPVFHLSRHDPAPAPDPDDTLLTMFLTAVDTGTSEDRSRTAAFERWALTSSAVAVRVRGDEAPELVVDRMMASVSLVAVNTAGALIDGRTCRVGLRSSIFGGRYSRDGVLLTMTSETPDAPVELFPSLLYAWLSWWRQRDRARHAPQAPPPPRRDSADINDFAGEVAAWIERAAEVNRSRPAPKANVPLPPERLDLIEDGHRYTVHLRDFELTTWPDLPPAPDRGL

pLDDT: mean 70.64, std 16.82, range [29.11, 96.88]

Secondary structure (DSSP, 8-state):
---SS-STT---SS-EEEEEEEEEE---SSS--PPPEEEEEEE-SSPPSS--TT-SEEEEEEEE-S----HHHHHHHHHHHTT-SEEEEEPPTT--HHHHHHHHHHH-TTS---EEEEE-SSSEEEEEEEEEPTTSPEEEEEEEEEEEESSTT--GGGHHHHHHHHHHHHHHHHHHHT---PPPPPPS-SS-HHHHHHHHHHHHHHHHHHHHTSPPPP--PPPPPSEEEEEETTEEEEEEEEEEEEEEPPPPPPPP----